Protein AF-A0A959CTZ8-F1 (afdb_monomer_lite)

Sequence (333 aa):
MKSIFTLILSMALACLLQAQDVIMIPGGQANAGLLETTINNDVDENGNRLNPNRVYMLAKDQIHFQLSAINIDNPDGTLKIVGEPGGKKPVIVPIATNDVGVGVNLINGSLELRNIHYQAKNDIGGFTEGNESQWEIVGLNRKLHVEDCLMEFTNFQLFMANGVTDGLVIEMRNNYFRDLFWDQQWWASRVFQAKVPIDSLIFENNTVTGSGMALLQQEALCLYALINHNSFINNHAYVILNNYYYEAYFTNNLFVNCQIKGEDYTVIQLEPDHIPTDIMGLDTINTSILVQPEVLQDENTLAAPYNDIGNYKIYVSNNLYYNQPELDPYYTG

Secondary structure (DSSP, 8-state):
-HHHHHHHHHHHHHHH-----EEEE--SGGGTTHHHHHHHT-B-TTS-BS-TT-EEEEPTT-EEEE-S---EEEEEEEEEEEEPSSSSPPEEEE--BTTBPPPPEEEEEEEEEES-EEE-S-TTS--STTSSEEEEEESSS-EEEEES-EEE--SSEEEEEEE--SSEEEEEES-EEE----SS-TT--EEEE--S-EEEEEEES-EEES-SSSEE--SB-EEEEEEES-EEES-SS-SEE---EEEEEEES-EEES-STT---HHHHTTSTT-----S-------TTSB--GGGEEETTEEPTTTT-GGG-EEEEES-EEE--GGGHHHH--

Structure (mmCIF, N/CA/C/O backbone):
data_AF-A0A959CTZ8-F1
#
_entry.id   AF-A0A959CTZ8-F1
#
loop_
_atom_site.group_PDB
_atom_site.id
_atom_site.type_symbol
_atom_site.label_atom_id
_atom_site.label_alt_id
_atom_site.label_comp_id
_atom_site.label_asym_id
_atom_site.label_entity_id
_atom_site.label_seq_id
_atom_site.pdbx_PDB_ins_code
_atom_site.Cartn_x
_atom_site.Cartn_y
_atom_site.Cartn_z
_atom_site.occupancy
_atom_site.B_iso_or_equiv
_atom_site.auth_seq_id
_atom_site.auth_comp_id
_atom_site.auth_asym_id
_atom_site.auth_atom_id
_atom_site.pdbx_PDB_model_num
ATOM 1 N N . MET A 1 1 ? -40.168 5.627 -31.390 1.00 51.59 1 MET A N 1
ATOM 2 C CA . MET A 1 1 ? -39.613 6.163 -30.123 1.00 51.59 1 MET A CA 1
ATOM 3 C C . MET A 1 1 ? -38.715 5.174 -29.382 1.00 51.59 1 MET A C 1
ATOM 5 O O . MET A 1 1 ? -37.636 5.590 -28.997 1.00 51.59 1 MET A O 1
ATOM 9 N N . LYS A 1 2 ? -39.068 3.884 -29.237 1.00 46.41 2 LYS A N 1
ATOM 10 C CA . LYS A 1 2 ? -38.183 2.890 -28.585 1.00 46.41 2 LYS A CA 1
ATOM 11 C C . LYS A 1 2 ? -36.842 2.655 -29.307 1.00 46.41 2 LYS A C 1
ATOM 13 O O . LYS A 1 2 ? -35.835 2.514 -28.638 1.00 46.41 2 LYS A O 1
ATOM 18 N N . SER A 1 3 ? -36.800 2.706 -30.641 1.00 51.56 3 SER A N 1
ATOM 19 C CA . SER A 1 3 ? -35.569 2.484 -31.426 1.00 51.56 3 SER A CA 1
ATOM 20 C C . SER A 1 3 ? -34.553 3.634 -31.378 1.00 51.56 3 SER A C 1
ATOM 22 O O . SER A 1 3 ? -33.360 3.396 -31.514 1.00 51.56 3 SER A O 1
ATOM 24 N N . ILE A 1 4 ? -35.008 4.872 -31.157 1.00 55.47 4 ILE A N 1
ATOM 25 C CA . ILE A 1 4 ? -34.134 6.057 -31.064 1.00 55.47 4 ILE A CA 1
ATOM 26 C C . ILE A 1 4 ? -33.476 6.125 -29.678 1.00 55.47 4 ILE A C 1
ATOM 28 O O . ILE A 1 4 ? -32.303 6.464 -29.568 1.00 55.47 4 ILE A O 1
ATOM 32 N N . PHE A 1 5 ? -34.197 5.719 -28.627 1.00 48.44 5 PHE A N 1
ATOM 33 C CA . PHE A 1 5 ? -33.668 5.669 -27.261 1.00 48.44 5 PHE A CA 1
ATOM 34 C C . PHE A 1 5 ? -32.557 4.621 -27.095 1.00 48.44 5 PHE A C 1
ATOM 36 O O . PHE A 1 5 ? -31.568 4.878 -26.417 1.00 48.44 5 PHE A O 1
ATOM 43 N N . THR A 1 6 ? -32.677 3.465 -27.756 1.00 53.84 6 THR A N 1
ATOM 44 C CA . THR A 1 6 ? -31.641 2.421 -27.719 1.00 53.84 6 THR A CA 1
ATOM 45 C C . THR A 1 6 ? -30.365 2.850 -28.448 1.00 53.84 6 THR A C 1
ATOM 47 O O . THR A 1 6 ? -29.280 2.558 -27.962 1.00 53.84 6 THR A O 1
ATOM 50 N N . LEU A 1 7 ? -30.484 3.604 -29.550 1.00 51.19 7 LEU A N 1
ATOM 51 C CA . LEU A 1 7 ? -29.340 4.107 -30.320 1.00 51.19 7 LEU A CA 1
ATOM 52 C C . LEU A 1 7 ? -28.555 5.199 -29.562 1.00 51.19 7 LEU A C 1
ATOM 54 O O . LEU A 1 7 ? -27.324 5.202 -29.573 1.00 51.19 7 LEU A O 1
ATOM 58 N N . ILE A 1 8 ? -29.264 6.089 -28.854 1.00 55.94 8 ILE A N 1
ATOM 59 C CA . ILE A 1 8 ? -28.661 7.150 -28.028 1.00 55.94 8 ILE A CA 1
ATOM 60 C C . ILE A 1 8 ? -27.966 6.555 -26.793 1.00 55.94 8 ILE A C 1
ATOM 62 O O . ILE A 1 8 ? -26.873 6.993 -26.447 1.00 55.94 8 ILE A O 1
ATOM 66 N N . LEU A 1 9 ? -28.534 5.512 -26.175 1.00 51.34 9 LEU A N 1
ATOM 67 C CA . LEU A 1 9 ? -27.912 4.826 -25.037 1.00 51.34 9 LEU A CA 1
ATOM 68 C C . LEU A 1 9 ? -26.647 4.047 -25.448 1.00 51.34 9 LEU A C 1
ATOM 70 O O . LEU A 1 9 ? -25.662 4.049 -24.715 1.00 51.34 9 LEU A O 1
ATOM 74 N N . SER A 1 10 ? -26.626 3.448 -26.646 1.00 53.44 10 SER A N 1
ATOM 75 C CA . SER A 1 10 ? -25.422 2.804 -27.193 1.00 53.44 10 SER A CA 1
ATOM 76 C C . SER A 1 10 ? -24.332 3.797 -27.615 1.00 53.44 10 SER A C 1
ATOM 78 O O . SER A 1 10 ? -23.154 3.494 -27.452 1.00 53.44 10 SER A O 1
ATOM 80 N N . MET A 1 11 ? -24.690 4.995 -28.099 1.00 52.28 11 MET A N 1
ATOM 81 C CA . MET A 1 11 ? -23.707 6.061 -28.353 1.00 52.28 11 MET A CA 1
ATOM 82 C C . MET A 1 11 ? -23.178 6.682 -27.053 1.00 52.28 11 MET A C 1
ATOM 84 O O . MET A 1 11 ? -21.995 6.997 -26.978 1.00 52.28 11 MET A O 1
ATOM 88 N N . ALA A 1 12 ? -24.010 6.801 -26.013 1.00 51.12 12 ALA A N 1
ATOM 89 C CA . ALA A 1 12 ? -23.582 7.286 -24.701 1.00 51.12 12 ALA A CA 1
ATOM 90 C C . ALA A 1 12 ? -22.623 6.306 -23.998 1.00 51.12 12 ALA A C 1
ATOM 92 O O . ALA A 1 12 ? -21.653 6.747 -23.387 1.00 51.12 12 ALA A O 1
ATOM 93 N N . LEU A 1 13 ? -22.827 4.987 -24.142 1.00 48.66 13 LEU A N 1
ATOM 94 C CA . LEU A 1 13 ? -21.859 3.984 -23.674 1.00 48.66 13 LEU A CA 1
ATOM 95 C C . LEU A 1 13 ? -20.578 3.949 -24.524 1.00 48.66 13 LEU A C 1
ATOM 97 O O . LEU A 1 13 ? -19.499 3.735 -23.979 1.00 48.66 13 LEU A O 1
ATOM 101 N N . ALA A 1 14 ? -20.664 4.196 -25.835 1.00 42.66 14 ALA A N 1
ATOM 102 C CA . ALA A 1 14 ? -19.484 4.265 -26.700 1.00 42.66 14 ALA A CA 1
ATOM 103 C C . ALA A 1 14 ? -18.609 5.503 -26.416 1.00 42.66 14 ALA A C 1
ATOM 105 O O . ALA A 1 14 ? -17.398 5.437 -26.590 1.00 42.66 14 ALA A O 1
ATOM 106 N N . CYS A 1 15 ? -19.191 6.603 -25.920 1.00 39.41 15 CYS A N 1
ATOM 107 C CA . CYS A 1 15 ? -18.440 7.774 -25.449 1.00 39.41 15 CYS A CA 1
ATOM 108 C C . CYS A 1 15 ? -17.835 7.609 -24.040 1.00 39.41 15 CYS A C 1
ATOM 110 O O . CYS A 1 15 ? -16.956 8.386 -23.681 1.00 39.41 15 CYS A O 1
ATOM 112 N N . LEU A 1 16 ? -18.268 6.611 -23.257 1.00 41.81 16 LEU A N 1
ATOM 113 C CA . LEU A 1 16 ? -17.666 6.246 -21.962 1.00 41.81 16 LEU A CA 1
ATOM 114 C C . LEU A 1 16 ? -16.531 5.219 -22.097 1.00 41.81 16 LEU A C 1
ATOM 116 O O . LEU A 1 16 ? -15.728 5.062 -21.185 1.00 41.81 16 LEU A O 1
ATOM 120 N N . LEU A 1 17 ? -16.421 4.574 -23.258 1.00 40.75 17 LEU A N 1
ATOM 121 C CA . LEU A 1 17 ? -15.224 3.871 -23.707 1.00 40.75 17 LEU A CA 1
ATOM 122 C C . LEU A 1 17 ? -14.305 4.863 -24.430 1.00 40.75 17 LEU A C 1
ATOM 124 O O . LEU A 1 17 ? -13.986 4.692 -25.606 1.00 40.75 17 LEU A O 1
ATOM 128 N N . GLN A 1 18 ? -13.824 5.898 -23.733 1.00 49.22 18 GLN A N 1
ATOM 129 C CA . GLN A 1 18 ? -12.463 6.308 -24.068 1.00 49.22 18 GLN A CA 1
ATOM 130 C C . GLN A 1 18 ? -11.621 5.063 -23.814 1.00 49.22 18 GLN A C 1
ATOM 132 O O . GLN A 1 18 ? -11.577 4.573 -22.685 1.00 49.22 18 GLN A O 1
ATOM 137 N N . ALA A 1 19 ? -11.068 4.481 -24.883 1.00 56.75 19 ALA A N 1
ATOM 138 C CA . ALA A 1 19 ? -10.062 3.443 -24.750 1.00 56.75 19 ALA A CA 1
ATOM 139 C C . ALA A 1 19 ? -9.077 3.953 -23.703 1.00 56.75 19 ALA A C 1
ATOM 141 O O . ALA A 1 19 ? -8.530 5.045 -23.871 1.00 56.75 19 ALA A O 1
ATOM 142 N N . GLN A 1 20 ? -8.977 3.242 -22.579 1.00 73.94 20 GLN A N 1
ATOM 143 C CA . GLN A 1 20 ? -8.078 3.642 -21.514 1.00 73.94 20 GLN A CA 1
ATOM 144 C C . GLN A 1 20 ? -6.708 3.808 -22.158 1.00 73.94 20 GLN A C 1
ATOM 146 O O . GLN A 1 20 ? -6.233 2.903 -22.845 1.00 73.94 20 GLN A O 1
ATOM 151 N N . ASP A 1 21 ? -6.148 5.004 -22.042 1.00 91.94 21 ASP A N 1
ATOM 152 C CA . ASP A 1 21 ? -4.875 5.306 -22.668 1.00 91.94 21 ASP A CA 1
ATOM 153 C C . ASP A 1 21 ? -3.811 4.449 -21.986 1.00 91.94 21 ASP A C 1
ATOM 155 O O . ASP A 1 21 ? -3.680 4.461 -20.758 1.00 91.94 21 ASP A O 1
ATOM 159 N N . VAL A 1 22 ? -3.127 3.639 -22.781 1.00 96.62 22 VAL A N 1
ATOM 160 C CA . VAL A 1 22 ? -2.247 2.574 -22.313 1.00 96.62 22 VAL A CA 1
ATOM 161 C C . VAL A 1 22 ? -0.917 2.722 -23.028 1.00 96.62 22 VAL A C 1
ATOM 163 O O . VAL A 1 22 ? -0.860 2.672 -24.257 1.00 96.62 22 VAL A O 1
ATOM 166 N N . ILE A 1 23 ? 0.163 2.815 -22.256 1.00 98.12 23 ILE A N 1
ATOM 167 C CA . ILE A 1 23 ? 1.519 2.630 -22.764 1.00 98.12 23 ILE A CA 1
ATOM 168 C C . ILE A 1 23 ? 1.999 1.250 -22.337 1.00 98.12 23 ILE A C 1
ATOM 170 O O . ILE A 1 23 ? 2.086 0.957 -21.147 1.00 98.12 23 ILE A O 1
ATOM 174 N N . MET A 1 24 ? 2.344 0.420 -23.318 1.00 98.31 24 MET A N 1
ATOM 175 C CA . MET A 1 24 ? 3.088 -0.810 -23.075 1.00 98.31 24 MET A CA 1
ATOM 176 C C . MET A 1 24 ? 4.553 -0.476 -22.808 1.00 98.31 24 MET A C 1
ATOM 178 O O . MET A 1 24 ? 5.203 0.163 -23.635 1.00 98.31 24 MET A O 1
ATOM 182 N N . ILE A 1 25 ? 5.081 -0.956 -21.689 1.00 98.69 25 ILE A N 1
ATOM 183 C CA . ILE A 1 25 ? 6.489 -0.829 -21.327 1.00 98.69 25 ILE A CA 1
ATOM 184 C C . ILE A 1 25 ? 7.120 -2.213 -21.488 1.00 98.69 25 ILE A C 1
ATOM 186 O O . ILE A 1 25 ? 6.731 -3.131 -20.763 1.00 98.69 25 ILE A O 1
ATOM 190 N N . PRO A 1 26 ? 8.058 -2.413 -22.430 1.00 98.44 26 PRO A N 1
ATOM 191 C CA . PRO A 1 26 ? 8.834 -3.642 -22.500 1.00 98.44 26 PRO A CA 1
ATOM 192 C C . PRO A 1 26 ? 9.884 -3.681 -21.380 1.00 98.44 26 PRO A C 1
ATOM 194 O O . PRO A 1 26 ? 10.486 -2.669 -21.027 1.00 98.44 26 PRO A O 1
ATOM 197 N N . GLY A 1 27 ? 10.107 -4.861 -20.819 1.00 97.94 27 GLY A N 1
ATOM 198 C CA . GLY A 1 27 ? 11.190 -5.166 -19.891 1.00 97.94 27 GLY A CA 1
ATOM 199 C C . GLY A 1 27 ? 12.415 -5.757 -20.594 1.00 97.94 27 GLY A C 1
ATOM 200 O O . GLY A 1 27 ? 12.558 -5.721 -21.818 1.00 97.94 27 GLY A O 1
ATOM 201 N N . GLY A 1 28 ? 13.319 -6.324 -19.802 1.00 97.56 28 GLY A N 1
ATOM 202 C CA . GLY A 1 28 ? 14.598 -6.875 -20.235 1.00 97.56 28 GLY A CA 1
ATOM 203 C C . GLY A 1 28 ? 15.741 -5.860 -20.168 1.00 97.56 28 GLY A C 1
ATOM 204 O O . GLY A 1 28 ? 15.536 -4.653 -20.078 1.00 97.56 28 GLY A O 1
ATOM 205 N N . GLN A 1 29 ? 16.974 -6.363 -20.234 1.00 95.75 29 GLN A N 1
ATOM 206 C CA . GLN A 1 29 ? 18.190 -5.567 -20.029 1.00 95.75 29 GLN A CA 1
ATOM 207 C C . GLN A 1 29 ? 18.335 -4.399 -21.017 1.00 95.75 29 GLN A C 1
ATOM 209 O O . GLN A 1 29 ? 18.811 -3.334 -20.640 1.00 95.75 29 GLN A O 1
ATOM 214 N N . ALA A 1 30 ? 17.896 -4.574 -22.267 1.00 97.38 30 ALA A N 1
ATOM 215 C CA . ALA A 1 30 ? 17.928 -3.512 -23.275 1.00 97.38 30 ALA A CA 1
ATOM 216 C C . ALA A 1 30 ? 16.989 -2.332 -22.952 1.00 97.38 30 ALA A C 1
ATOM 218 O O . ALA A 1 30 ? 17.147 -1.263 -23.531 1.00 97.38 30 ALA A O 1
ATOM 219 N N . ASN A 1 31 ? 16.036 -2.530 -22.035 1.00 98.12 31 ASN A N 1
ATOM 220 C CA . ASN A 1 31 ? 15.041 -1.549 -21.605 1.00 98.12 31 ASN A CA 1
ATOM 221 C C . ASN A 1 31 ? 15.229 -1.153 -20.128 1.00 98.12 31 ASN A C 1
ATOM 223 O O . ASN A 1 31 ? 14.279 -0.719 -19.477 1.00 98.12 31 ASN A O 1
ATOM 227 N N . ALA A 1 32 ? 16.431 -1.335 -19.569 1.00 97.38 32 ALA A N 1
ATOM 228 C CA . ALA A 1 32 ? 16.719 -0.899 -18.207 1.00 97.38 32 ALA A CA 1
ATOM 229 C C . ALA A 1 32 ? 16.473 0.614 -18.063 1.00 97.38 32 ALA A C 1
ATOM 231 O O . ALA A 1 32 ? 16.887 1.406 -18.908 1.00 97.38 32 ALA A O 1
ATOM 232 N N . GLY A 1 33 ? 15.751 0.991 -17.012 1.00 97.81 33 GLY A N 1
ATOM 233 C CA . GLY A 1 33 ? 15.334 2.357 -16.713 1.00 97.81 33 GLY A CA 1
ATOM 234 C C . GLY A 1 33 ? 14.156 2.886 -17.540 1.00 97.81 33 GLY A C 1
ATOM 235 O O . GLY A 1 33 ? 13.730 4.031 -17.366 1.00 97.81 33 GLY A O 1
ATOM 236 N N . LEU A 1 34 ? 13.607 2.080 -18.459 1.00 98.56 34 LEU A N 1
ATOM 237 C CA . LEU A 1 34 ? 12.516 2.522 -19.327 1.00 98.56 34 LEU A CA 1
ATOM 238 C C . LEU A 1 34 ? 11.221 2.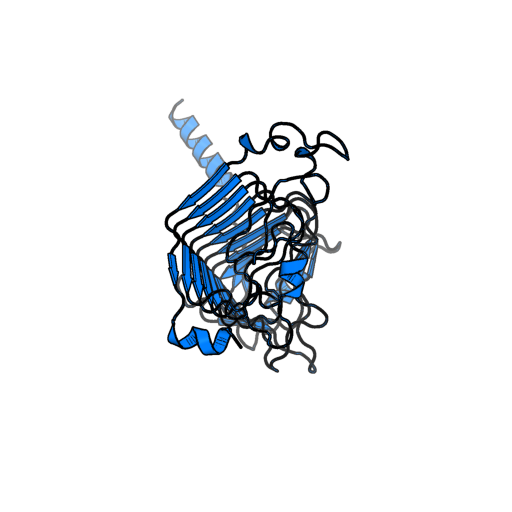775 -18.547 1.00 98.56 34 LEU A C 1
ATOM 240 O O . LEU A 1 34 ? 10.457 3.655 -18.937 1.00 98.56 34 LEU A O 1
ATOM 244 N N . LEU A 1 35 ? 10.977 2.035 -17.461 1.00 98.62 35 LEU A N 1
ATOM 245 C CA . LEU A 1 35 ? 9.773 2.164 -16.639 1.00 98.62 35 LEU A CA 1
ATOM 246 C C . LEU A 1 35 ? 9.614 3.588 -16.102 1.00 98.62 35 LEU A C 1
ATOM 248 O O . LEU A 1 35 ? 8.673 4.300 -16.452 1.00 98.62 35 LEU A O 1
ATOM 252 N N . GLU A 1 36 ? 10.558 4.009 -15.274 1.00 98.19 36 GLU A N 1
ATOM 253 C CA . GLU A 1 36 ? 10.518 5.299 -14.613 1.00 98.19 36 GLU A CA 1
ATOM 254 C C . GLU A 1 36 ? 10.767 6.446 -15.588 1.00 98.19 36 GLU A C 1
ATOM 256 O O . GLU A 1 36 ? 10.131 7.487 -15.467 1.00 98.19 36 GLU A O 1
ATOM 261 N N . THR A 1 37 ? 11.594 6.246 -16.620 1.00 98.38 37 THR A N 1
ATOM 262 C CA . THR A 1 37 ? 11.804 7.262 -17.662 1.00 98.38 37 THR A CA 1
ATOM 263 C C . THR A 1 37 ? 10.511 7.529 -18.430 1.00 98.38 37 THR A C 1
ATOM 265 O O . THR A 1 37 ? 10.197 8.682 -18.714 1.00 98.38 37 THR A O 1
ATOM 268 N N . THR A 1 38 ? 9.739 6.484 -18.749 1.00 98.56 38 THR A N 1
ATOM 269 C CA . THR A 1 38 ? 8.442 6.626 -19.426 1.00 98.56 38 THR A CA 1
ATOM 270 C C . THR A 1 38 ? 7.442 7.350 -18.535 1.00 98.56 38 THR A C 1
ATOM 272 O O . THR A 1 38 ? 6.773 8.265 -19.000 1.00 98.56 38 THR A O 1
ATOM 275 N N . ILE A 1 39 ? 7.346 6.973 -17.258 1.00 98.50 39 ILE A N 1
ATOM 276 C CA . ILE A 1 39 ? 6.389 7.584 -16.329 1.00 98.50 39 ILE A CA 1
ATOM 277 C C . ILE A 1 39 ? 6.769 9.039 -16.029 1.00 98.50 39 ILE A C 1
ATOM 279 O O . ILE A 1 39 ? 5.921 9.924 -16.151 1.00 98.50 39 ILE A O 1
ATOM 283 N N . ASN A 1 40 ? 8.022 9.312 -15.667 1.00 98.31 40 ASN A N 1
ATOM 284 C CA . ASN A 1 40 ? 8.475 10.643 -15.257 1.00 98.31 40 ASN A CA 1
ATOM 285 C C . ASN A 1 40 ? 8.409 11.653 -16.415 1.00 98.31 40 ASN A C 1
ATOM 287 O O . ASN A 1 40 ? 8.001 12.790 -16.196 1.00 98.31 40 ASN A O 1
ATOM 291 N N . ASN A 1 41 ? 8.725 11.238 -17.649 1.00 97.38 41 ASN A N 1
ATOM 292 C CA . ASN A 1 41 ? 8.712 12.125 -18.822 1.00 97.38 41 ASN A CA 1
ATOM 293 C C . ASN A 1 41 ? 7.348 12.243 -19.511 1.00 97.38 41 ASN A C 1
ATOM 295 O O . ASN A 1 41 ? 7.241 12.915 -20.535 1.00 97.38 41 ASN A O 1
ATOM 299 N N . ASP A 1 42 ? 6.305 11.602 -18.988 1.00 97.00 42 ASP A N 1
ATOM 300 C CA . ASP A 1 42 ? 4.954 11.703 -19.541 1.00 97.00 42 ASP A CA 1
ATOM 301 C C . ASP A 1 42 ? 4.247 12.994 -19.092 1.00 97.00 42 ASP A C 1
ATOM 303 O O . ASP A 1 42 ? 3.225 13.000 -18.394 1.00 97.00 42 ASP A O 1
ATOM 307 N N . VAL A 1 43 ? 4.868 14.105 -19.478 1.00 96.94 43 VAL A N 1
ATOM 308 C CA . VAL A 1 43 ? 4.500 15.479 -19.156 1.00 96.94 43 VAL A CA 1
ATOM 309 C C . VAL A 1 43 ? 4.592 16.370 -20.395 1.00 96.94 43 VAL A C 1
ATOM 311 O O . VAL A 1 43 ? 5.284 16.049 -21.361 1.00 96.94 43 VAL A O 1
ATOM 314 N N . ASP A 1 44 ? 3.859 17.480 -20.387 1.00 94.88 44 ASP A N 1
ATOM 315 C CA . ASP A 1 44 ? 3.994 18.545 -21.377 1.00 94.88 44 ASP A CA 1
ATOM 316 C C . ASP A 1 44 ? 5.241 19.415 -21.109 1.00 94.88 44 ASP A C 1
ATOM 318 O O . ASP A 1 44 ? 5.989 19.209 -20.153 1.00 94.88 44 ASP A O 1
ATOM 322 N N . GLU A 1 45 ? 5.467 20.424 -21.953 1.00 95.12 45 GLU A N 1
ATOM 323 C CA . GLU A 1 45 ? 6.600 21.356 -21.824 1.00 95.12 45 GLU A CA 1
ATOM 324 C C . GLU A 1 45 ? 6.579 22.184 -20.524 1.00 95.12 45 GLU A C 1
ATOM 326 O O . GLU A 1 45 ? 7.603 22.750 -20.141 1.00 95.12 45 GLU A O 1
ATOM 331 N N . ASN A 1 46 ? 5.434 22.253 -19.837 1.00 93.56 46 ASN A N 1
ATOM 332 C CA . ASN A 1 46 ? 5.266 22.954 -18.566 1.00 93.56 46 ASN A CA 1
ATOM 333 C C . ASN A 1 46 ? 5.377 22.011 -17.354 1.00 93.56 46 ASN A C 1
ATOM 335 O O . ASN A 1 46 ? 5.248 22.472 -16.222 1.00 93.56 46 ASN A O 1
ATOM 339 N N . GLY A 1 47 ? 5.599 20.710 -17.574 1.00 91.62 47 GLY A N 1
ATOM 340 C CA . GLY A 1 47 ? 5.659 19.696 -16.521 1.00 91.62 47 GLY A CA 1
ATOM 341 C C . GLY A 1 47 ? 4.299 19.133 -16.094 1.00 91.62 47 GLY A C 1
ATOM 342 O O . GLY A 1 47 ? 4.251 18.334 -15.162 1.00 91.62 47 GLY A O 1
ATOM 343 N N . ASN A 1 48 ? 3.197 19.490 -16.763 1.00 93.31 48 ASN A N 1
ATOM 344 C CA . ASN A 1 48 ? 1.880 18.926 -16.455 1.00 93.31 48 ASN A CA 1
ATOM 345 C C . ASN A 1 48 ? 1.746 17.524 -17.052 1.00 93.31 48 ASN A C 1
ATOM 347 O O . ASN A 1 48 ? 2.162 17.294 -18.185 1.00 93.31 48 ASN A O 1
ATOM 351 N N . ARG A 1 49 ? 1.089 16.595 -16.351 1.00 94.88 49 ARG A N 1
ATOM 352 C CA . ARG A 1 49 ? 0.819 15.242 -16.873 1.00 94.88 49 ARG A CA 1
ATOM 353 C C . ARG A 1 49 ? 0.045 15.298 -18.192 1.00 94.88 49 ARG A C 1
ATOM 355 O O . ARG A 1 49 ? -1.047 15.860 -18.237 1.00 94.88 49 ARG A O 1
ATOM 362 N N . LEU A 1 50 ? 0.551 14.635 -19.237 1.00 94.94 50 LEU A N 1
ATOM 363 C CA . LEU A 1 50 ? -0.165 14.537 -20.520 1.00 94.94 50 LEU A CA 1
ATOM 364 C C . LEU A 1 50 ? -1.475 13.757 -20.377 1.00 94.94 50 LEU A C 1
ATOM 366 O O . LEU A 1 50 ? -2.472 14.073 -21.026 1.00 94.94 50 LEU A O 1
ATOM 370 N N . ASN A 1 51 ? -1.473 12.737 -19.518 1.00 94.44 51 ASN A N 1
ATOM 371 C CA . ASN A 1 51 ? -2.669 11.998 -19.151 1.00 94.44 51 ASN A CA 1
ATOM 372 C C . ASN A 1 51 ? -2.617 11.579 -17.667 1.00 94.44 51 ASN A C 1
ATOM 374 O O . ASN A 1 51 ? -1.944 10.602 -17.327 1.00 94.44 51 ASN A O 1
ATOM 378 N N . PRO A 1 52 ? -3.356 12.280 -16.784 1.00 95.31 52 PRO A N 1
ATOM 379 C CA . PRO A 1 52 ? -3.395 12.013 -15.343 1.00 95.31 52 PRO A CA 1
ATOM 380 C C . PRO A 1 52 ? -3.825 10.597 -14.926 1.00 95.31 52 PRO A C 1
ATOM 382 O O . PRO A 1 52 ? -3.613 10.222 -13.775 1.00 95.31 52 PRO A O 1
ATOM 385 N N . ASN A 1 53 ? -4.455 9.821 -15.818 1.00 96.31 53 ASN A N 1
ATOM 386 C CA . ASN A 1 53 ? -5.023 8.499 -15.518 1.00 96.31 53 ASN A CA 1
ATOM 387 C C . ASN A 1 53 ? -4.576 7.405 -16.507 1.00 96.31 53 ASN A C 1
ATOM 389 O O . ASN A 1 53 ? -5.249 6.372 -16.636 1.00 96.31 53 ASN A O 1
ATOM 393 N N . ARG A 1 54 ? -3.466 7.635 -17.220 1.00 97.06 54 ARG A N 1
ATOM 394 C CA . ARG A 1 54 ? -2.869 6.660 -18.138 1.00 97.06 54 ARG A CA 1
ATOM 395 C C . ARG A 1 54 ? -2.458 5.388 -17.403 1.00 97.06 54 ARG A C 1
ATOM 397 O O . ARG A 1 54 ? -1.998 5.429 -16.264 1.00 97.06 54 ARG A O 1
ATOM 404 N N . VAL A 1 55 ? -2.602 4.256 -18.086 1.00 98.44 55 VAL A N 1
ATOM 405 C CA . VAL A 1 55 ? -2.096 2.962 -17.625 1.00 98.44 55 VAL A CA 1
ATOM 406 C C . VAL A 1 55 ? -0.727 2.703 -18.228 1.00 98.44 55 VAL A C 1
ATOM 408 O O . VAL A 1 55 ? -0.573 2.631 -19.447 1.00 98.44 55 VAL A O 1
ATOM 411 N N . TYR A 1 56 ? 0.256 2.496 -17.365 1.00 98.69 56 TYR A N 1
ATOM 412 C CA . TYR A 1 56 ? 1.574 2.002 -17.737 1.00 98.69 56 TYR A CA 1
ATOM 413 C C . TYR A 1 56 ? 1.558 0.484 -17.582 1.00 98.69 56 TYR A C 1
ATOM 415 O O . TYR A 1 56 ? 1.654 -0.047 -16.473 1.00 98.69 56 TYR A O 1
ATOM 423 N N . MET A 1 57 ? 1.347 -0.214 -18.698 1.00 98.75 57 MET A N 1
ATOM 424 C CA . MET A 1 57 ? 1.218 -1.663 -18.709 1.00 98.75 57 MET A CA 1
ATOM 425 C C . MET A 1 57 ? 2.577 -2.331 -18.921 1.00 98.75 57 MET A C 1
ATOM 427 O O . MET A 1 57 ? 3.210 -2.165 -19.962 1.00 98.75 57 MET A O 1
ATOM 431 N N . LEU A 1 58 ? 3.021 -3.104 -17.936 1.00 98.88 58 LEU A N 1
ATOM 432 C CA . LEU A 1 58 ? 4.276 -3.846 -17.976 1.00 98.88 58 LEU A CA 1
ATOM 433 C C . LEU A 1 58 ? 4.090 -5.141 -18.764 1.00 98.88 58 LEU A C 1
ATOM 435 O O . LEU A 1 58 ? 3.196 -5.928 -18.449 1.00 98.88 58 LEU A O 1
ATOM 439 N N . ALA A 1 59 ? 4.920 -5.369 -19.779 1.00 98.56 59 ALA A N 1
ATOM 440 C CA . ALA A 1 59 ? 4.854 -6.582 -20.586 1.00 98.56 59 ALA A CA 1
ATOM 441 C C . ALA A 1 59 ? 5.052 -7.840 -19.720 1.00 98.56 59 ALA A C 1
ATOM 443 O O . ALA A 1 59 ? 5.997 -7.940 -18.938 1.00 98.56 59 ALA A O 1
ATOM 444 N N . LYS A 1 60 ? 4.153 -8.816 -19.858 1.00 98.00 60 LYS A N 1
ATOM 445 C CA . LYS A 1 60 ? 4.200 -10.070 -19.086 1.00 98.00 60 LYS A CA 1
ATOM 446 C C . LYS A 1 60 ? 5.453 -10.882 -19.389 1.00 98.00 60 LYS A C 1
ATOM 448 O O . LYS A 1 60 ? 6.076 -10.720 -20.435 1.00 98.00 60 LYS A O 1
ATOM 453 N N . ASP A 1 61 ? 5.787 -11.807 -18.491 1.00 98.00 61 ASP A N 1
ATOM 454 C CA . ASP A 1 61 ? 6.953 -12.692 -18.622 1.00 98.00 61 ASP A CA 1
ATOM 455 C C . ASP A 1 61 ? 8.309 -11.955 -18.678 1.00 98.00 61 ASP A C 1
ATOM 457 O O . ASP A 1 61 ? 9.316 -12.538 -19.089 1.00 98.00 61 ASP A O 1
ATOM 461 N N . GLN A 1 62 ? 8.360 -10.689 -18.249 1.00 98.12 62 GLN A N 1
ATOM 462 C CA . GLN A 1 62 ? 9.561 -9.853 -18.299 1.00 98.12 62 GLN A CA 1
ATOM 463 C C . GLN A 1 62 ? 9.946 -9.277 -16.932 1.00 98.12 62 GLN A C 1
ATOM 465 O O . GLN A 1 62 ? 9.151 -9.214 -15.994 1.00 98.12 62 GLN A O 1
ATOM 470 N N . ILE A 1 63 ? 11.215 -8.878 -16.837 1.00 98.31 63 ILE A N 1
ATOM 471 C CA . ILE A 1 63 ? 11.793 -8.186 -15.683 1.00 98.31 63 ILE A CA 1
ATOM 472 C C . ILE A 1 63 ? 12.060 -6.737 -16.091 1.00 98.31 63 ILE A C 1
ATOM 474 O O . ILE A 1 63 ? 12.683 -6.492 -17.122 1.00 98.31 63 ILE A O 1
ATOM 478 N N . HIS A 1 64 ? 11.608 -5.788 -15.287 1.00 98.56 64 HIS A N 1
ATOM 479 C CA . HIS A 1 64 ? 11.786 -4.354 -15.448 1.00 98.56 64 HIS A CA 1
ATOM 480 C C . HIS A 1 64 ? 12.833 -3.880 -14.446 1.00 98.56 64 HIS A C 1
ATOM 482 O O . HIS A 1 64 ? 12.584 -3.850 -13.243 1.00 98.56 64 HIS A O 1
ATOM 488 N N . PHE A 1 65 ? 14.012 -3.533 -14.955 1.00 97.75 65 PHE A N 1
ATOM 489 C CA . PHE A 1 65 ? 15.088 -2.977 -14.145 1.00 97.75 65 PHE A CA 1
ATOM 490 C C . PHE A 1 65 ? 14.842 -1.486 -13.948 1.00 97.75 65 PHE A C 1
ATOM 492 O O . PHE A 1 65 ? 14.954 -0.720 -14.906 1.00 97.75 65 PHE A O 1
ATOM 499 N N . GLN A 1 66 ? 14.482 -1.097 -12.732 1.00 97.06 66 GLN A N 1
ATOM 500 C CA . GLN A 1 66 ? 14.306 0.296 -12.345 1.00 97.06 66 GLN A CA 1
ATOM 501 C C . GLN A 1 66 ? 15.665 0.861 -11.923 1.00 97.06 66 GLN A C 1
ATOM 503 O O . GLN A 1 66 ? 16.325 0.282 -11.063 1.00 97.06 66 GLN A O 1
ATOM 508 N N . LEU A 1 67 ? 16.097 1.965 -12.533 1.00 95.38 67 LEU A N 1
ATOM 509 C CA . LEU A 1 67 ? 17.405 2.585 -12.280 1.00 95.38 67 LEU A CA 1
ATOM 510 C C . LEU A 1 67 ? 17.293 3.903 -11.504 1.00 95.38 67 LEU A C 1
ATOM 512 O O . LEU A 1 67 ? 18.272 4.369 -10.927 1.00 95.38 67 LEU A O 1
ATOM 516 N N . SER A 1 68 ? 16.111 4.520 -11.491 1.00 94.50 68 SER A N 1
ATOM 517 C CA . SER A 1 68 ? 15.827 5.744 -10.741 1.00 94.50 68 SER A CA 1
ATOM 518 C C . SER A 1 68 ? 14.402 5.763 -10.179 1.00 94.50 68 SER A C 1
ATOM 520 O O . SER A 1 68 ? 13.572 4.910 -10.496 1.00 94.50 68 SER A O 1
ATOM 522 N N . ALA A 1 69 ? 14.137 6.697 -9.269 1.00 95.25 69 ALA A N 1
ATOM 523 C CA . ALA A 1 69 ? 12.835 6.846 -8.631 1.00 95.25 69 ALA A CA 1
ATOM 524 C C . ALA A 1 69 ? 11.747 7.292 -9.624 1.00 95.25 69 ALA A C 1
ATOM 526 O O . ALA A 1 69 ? 11.997 8.092 -10.530 1.00 95.25 69 ALA A O 1
ATOM 527 N N . ILE A 1 70 ? 10.518 6.827 -9.409 1.00 97.88 70 ILE A N 1
ATOM 528 C CA . ILE A 1 70 ? 9.319 7.373 -10.047 1.00 97.88 70 ILE A CA 1
ATOM 529 C C . ILE A 1 70 ? 8.817 8.525 -9.182 1.00 97.88 70 ILE A C 1
ATOM 531 O O . ILE A 1 70 ? 8.247 8.293 -8.120 1.00 97.88 70 ILE A O 1
ATOM 535 N N . ASN A 1 71 ? 9.020 9.755 -9.649 1.00 96.56 71 ASN A N 1
ATOM 536 C CA . ASN A 1 71 ? 8.644 10.967 -8.930 1.00 96.56 71 ASN A CA 1
ATOM 537 C C . ASN A 1 71 ? 7.685 11.773 -9.792 1.00 96.56 71 ASN A C 1
ATOM 539 O O . ASN A 1 71 ? 8.085 12.308 -10.827 1.00 96.56 71 ASN A O 1
ATOM 543 N N . ILE A 1 72 ? 6.422 11.851 -9.375 1.00 96.69 72 ILE A N 1
ATOM 544 C CA . ILE A 1 72 ? 5.389 12.523 -10.165 1.00 96.69 72 ILE A CA 1
ATOM 545 C C . ILE A 1 72 ? 4.599 13.539 -9.348 1.00 96.69 72 ILE A C 1
ATOM 547 O O . ILE A 1 72 ? 4.277 13.320 -8.179 1.00 96.69 72 ILE A O 1
ATOM 551 N N . ASP A 1 73 ? 4.216 14.614 -10.032 1.00 97.38 73 ASP A N 1
ATOM 552 C CA . ASP A 1 73 ? 3.183 15.546 -9.602 1.00 97.38 73 ASP A CA 1
ATOM 553 C C . ASP A 1 73 ? 1.914 15.302 -10.431 1.00 97.38 73 ASP A C 1
ATOM 555 O O . ASP A 1 73 ? 1.899 15.500 -11.647 1.00 97.38 73 ASP A O 1
ATOM 559 N N . ASN A 1 74 ? 0.876 14.754 -9.800 1.00 96.50 74 ASN A N 1
ATOM 560 C CA . ASN A 1 74 ? -0.378 14.339 -10.431 1.00 96.50 74 ASN A CA 1
ATOM 561 C C . ASN A 1 74 ? -1.568 14.492 -9.456 1.00 96.50 74 ASN A C 1
ATOM 563 O O . ASN A 1 74 ? -2.250 13.505 -9.152 1.00 96.50 74 ASN A O 1
ATOM 567 N N . PRO A 1 75 ? -1.817 15.705 -8.924 1.00 95.69 75 PRO A N 1
ATOM 568 C CA . PRO A 1 75 ? -2.685 15.899 -7.764 1.00 95.69 75 PRO A CA 1
ATOM 569 C C . PRO A 1 75 ? -4.153 15.528 -8.003 1.00 95.69 75 PRO A C 1
ATOM 571 O O . PRO A 1 75 ? -4.851 15.213 -7.040 1.00 95.69 75 PRO A O 1
ATOM 574 N N . ASP A 1 76 ? -4.595 15.527 -9.261 1.00 93.44 76 ASP A N 1
ATOM 575 C CA . ASP A 1 76 ? -5.967 15.206 -9.673 1.00 93.44 76 ASP A CA 1
ATOM 576 C C . ASP A 1 76 ? -6.088 13.817 -10.331 1.00 93.44 76 ASP A C 1
ATOM 578 O O . ASP A 1 76 ? -7.149 13.445 -10.838 1.00 93.44 76 ASP A O 1
ATOM 582 N N . GLY A 1 77 ? -4.994 13.050 -10.375 1.00 96.44 77 GLY A N 1
ATOM 583 C CA . GLY A 1 77 ? -4.905 11.798 -11.118 1.00 96.44 77 GLY A CA 1
ATOM 584 C C . GLY A 1 77 ? -4.480 10.592 -10.286 1.00 96.44 77 GLY A C 1
ATOM 585 O O . GLY A 1 77 ? -4.309 10.642 -9.066 1.00 96.44 77 GLY A O 1
ATOM 586 N N . THR A 1 78 ? -4.329 9.467 -10.982 1.00 98.31 78 THR A N 1
ATOM 587 C CA . THR A 1 78 ? -3.856 8.199 -10.419 1.00 98.31 78 THR A CA 1
ATOM 588 C C . THR A 1 78 ? -2.718 7.660 -11.274 1.00 98.31 78 THR A C 1
ATOM 590 O O . THR A 1 78 ? -2.904 7.432 -12.470 1.00 98.31 78 THR A O 1
ATOM 593 N N . LEU A 1 79 ? -1.555 7.408 -10.672 1.00 98.69 79 LEU A N 1
ATOM 594 C CA . LEU A 1 79 ? -0.521 6.597 -11.307 1.00 98.69 79 LEU A CA 1
ATOM 595 C C . LEU A 1 79 ? -0.980 5.143 -11.338 1.00 98.69 79 LEU A C 1
ATOM 597 O O . LEU A 1 79 ? -1.194 4.556 -10.283 1.00 98.69 79 LEU A O 1
ATOM 601 N N . LYS A 1 80 ? -1.099 4.557 -12.532 1.00 98.81 80 LYS A N 1
ATOM 602 C CA . LYS A 1 80 ? -1.528 3.165 -12.705 1.00 98.81 80 LYS A CA 1
ATOM 603 C C . LYS A 1 80 ? -0.417 2.339 -13.331 1.00 98.81 80 LYS A C 1
ATOM 605 O O . LYS A 1 80 ? -0.143 2.494 -14.522 1.00 98.81 80 LYS A O 1
ATOM 610 N N . ILE A 1 81 ? 0.192 1.446 -12.555 1.00 98.81 81 ILE A N 1
ATOM 611 C CA . ILE A 1 81 ? 1.177 0.476 -13.049 1.00 98.81 81 ILE A CA 1
ATOM 612 C C . ILE A 1 81 ? 0.538 -0.905 -12.995 1.00 98.81 81 ILE A C 1
ATOM 614 O O . ILE A 1 81 ? 0.210 -1.423 -11.926 1.00 98.81 81 ILE A O 1
ATOM 618 N N . VAL A 1 82 ? 0.332 -1.495 -14.169 1.00 98.81 82 VAL A N 1
ATOM 619 C CA . VAL A 1 82 ? -0.447 -2.728 -14.311 1.00 98.81 82 VAL A CA 1
ATOM 620 C C . VAL A 1 82 ? 0.369 -3.764 -15.068 1.00 98.81 82 VAL A C 1
ATOM 622 O O . VAL A 1 82 ? 0.898 -3.473 -16.131 1.00 98.81 82 VAL A O 1
ATOM 625 N N . GLY A 1 83 ? 0.468 -4.990 -14.570 1.00 98.75 83 GLY A N 1
ATOM 626 C CA . GLY A 1 83 ? 1.068 -6.076 -15.339 1.00 98.75 83 GLY A CA 1
ATOM 627 C C . GLY A 1 83 ? 0.133 -6.597 -16.426 1.00 98.75 83 GLY A C 1
ATOM 628 O O . GLY A 1 83 ? -1.055 -6.814 -16.176 1.00 98.75 83 GLY A O 1
ATOM 629 N N . GLU A 1 84 ? 0.663 -6.842 -17.624 1.00 98.31 84 GLU A N 1
ATOM 630 C CA . GLU A 1 84 ? -0.090 -7.453 -18.718 1.00 98.31 84 GLU A CA 1
ATOM 631 C C . GLU A 1 84 ? -0.639 -8.832 -18.288 1.00 98.31 84 GLU A C 1
ATOM 633 O O . GLU A 1 84 ? 0.092 -9.659 -17.731 1.00 98.31 84 GLU A O 1
ATOM 638 N N . PRO A 1 85 ? -1.933 -9.117 -18.517 1.00 96.06 85 PRO A N 1
ATOM 639 C CA . PRO A 1 85 ? -2.537 -10.376 -18.101 1.00 96.06 85 PRO A CA 1
ATOM 640 C C . PRO A 1 85 ? -2.148 -11.559 -19.008 1.00 96.06 85 PRO A C 1
ATOM 642 O O . PRO A 1 85 ? -1.716 -11.415 -20.155 1.00 96.06 85 PRO A O 1
ATOM 645 N N . GLY A 1 86 ? -2.395 -12.778 -18.518 1.00 93.00 86 GLY A N 1
ATOM 646 C CA . GLY A 1 86 ? -2.292 -14.003 -19.322 1.00 93.00 86 GLY A CA 1
ATOM 647 C C . GLY A 1 86 ? -0.865 -14.518 -19.541 1.00 93.00 86 GLY A C 1
ATOM 648 O O . GLY A 1 86 ? -0.598 -15.119 -20.581 1.00 93.00 86 GLY A O 1
ATOM 649 N N . GLY A 1 87 ? 0.039 -14.265 -18.593 1.00 94.38 87 GLY A N 1
ATOM 650 C CA . GLY A 1 87 ? 1.406 -14.797 -18.519 1.00 94.38 87 GLY A CA 1
ATOM 651 C C . GLY A 1 87 ? 1.929 -14.713 -17.083 1.00 94.38 87 GLY A C 1
ATOM 652 O O . GLY A 1 87 ? 1.141 -14.513 -16.154 1.00 94.38 87 GLY A O 1
ATOM 653 N N . LYS A 1 88 ? 3.241 -14.861 -16.873 1.00 96.50 88 LYS A N 1
ATOM 654 C CA . LYS A 1 88 ? 3.846 -14.601 -15.558 1.00 96.50 88 LYS A CA 1
ATOM 655 C C . LYS A 1 88 ? 3.774 -13.109 -15.243 1.00 96.50 88 LYS A C 1
ATOM 657 O O . LYS A 1 88 ? 3.978 -12.280 -16.133 1.00 96.50 88 LYS A O 1
ATOM 662 N N . LYS A 1 89 ? 3.544 -12.787 -13.964 1.00 97.75 89 LYS A N 1
ATOM 663 C CA . LYS A 1 89 ? 3.558 -11.404 -13.475 1.00 97.75 89 LYS A CA 1
ATOM 664 C C . LYS A 1 89 ? 4.889 -10.737 -13.854 1.00 97.75 89 LYS A C 1
ATOM 666 O O . LYS A 1 89 ? 5.935 -11.336 -13.585 1.00 97.75 89 LYS A O 1
ATOM 671 N N . PRO A 1 90 ? 4.868 -9.541 -14.463 1.00 98.56 90 PRO A N 1
ATOM 672 C CA . PRO A 1 90 ? 6.082 -8.769 -14.673 1.00 98.56 90 PRO A CA 1
ATOM 673 C C . PRO A 1 90 ? 6.720 -8.427 -13.331 1.00 98.56 90 PRO A C 1
ATOM 675 O O . PRO A 1 90 ? 6.023 -8.105 -12.365 1.00 98.56 90 PRO A O 1
ATOM 678 N N . VAL A 1 91 ? 8.047 -8.520 -13.280 1.00 98.56 91 VAL A N 1
ATOM 679 C CA . VAL A 1 91 ? 8.828 -8.278 -12.064 1.00 98.56 91 VAL A CA 1
ATOM 680 C C . VAL A 1 91 ? 9.496 -6.917 -12.161 1.00 98.56 91 VAL A C 1
ATOM 682 O O . VAL A 1 91 ? 10.190 -6.665 -13.137 1.00 98.56 91 VAL A O 1
ATOM 685 N N . ILE A 1 92 ? 9.329 -6.059 -11.164 1.00 98.31 92 ILE A N 1
ATOM 686 C CA . ILE A 1 92 ? 10.082 -4.814 -11.017 1.00 98.31 92 ILE A CA 1
ATOM 687 C C . ILE A 1 92 ? 11.222 -5.077 -10.036 1.00 98.31 92 ILE A C 1
ATOM 689 O O . ILE A 1 92 ? 10.980 -5.558 -8.926 1.00 98.31 92 ILE A O 1
ATOM 693 N N . VAL A 1 93 ? 12.449 -4.777 -10.462 1.00 96.00 93 VAL A N 1
ATOM 694 C CA . VAL A 1 93 ? 13.665 -4.936 -9.655 1.00 96.00 93 VAL A CA 1
ATOM 695 C C . VAL A 1 93 ? 14.440 -3.617 -9.671 1.00 96.00 93 VAL A C 1
ATOM 697 O O . VAL A 1 93 ? 14.872 -3.198 -10.751 1.00 96.00 93 VAL A O 1
ATOM 700 N N . PRO A 1 94 ? 14.635 -2.953 -8.521 1.00 94.19 94 PRO A N 1
ATOM 701 C CA . PRO A 1 94 ? 15.512 -1.801 -8.420 1.00 94.19 94 PRO A CA 1
ATOM 702 C C . PRO A 1 94 ? 16.966 -2.254 -8.563 1.00 94.19 94 PRO A C 1
ATOM 704 O O . PRO A 1 94 ? 17.395 -3.219 -7.934 1.00 94.19 94 PRO A O 1
ATOM 707 N N . ILE A 1 95 ? 17.732 -1.551 -9.389 1.00 93.94 95 ILE A N 1
ATOM 708 C CA . ILE A 1 95 ? 19.152 -1.820 -9.620 1.00 93.94 95 ILE A CA 1
ATOM 709 C C . ILE A 1 95 ? 19.953 -0.617 -9.144 1.00 93.94 95 ILE A C 1
ATOM 711 O O . ILE A 1 95 ? 19.680 0.521 -9.531 1.00 93.94 95 ILE A O 1
ATOM 715 N N . ALA A 1 96 ? 20.942 -0.873 -8.295 1.00 90.88 96 ALA A N 1
ATOM 716 C CA . ALA A 1 96 ? 21.847 0.155 -7.828 1.00 90.88 96 ALA A CA 1
ATOM 717 C C . ALA A 1 96 ? 22.719 0.658 -8.985 1.00 90.88 96 ALA A C 1
ATOM 719 O O . ALA A 1 96 ? 23.262 -0.113 -9.778 1.00 90.88 96 ALA A O 1
ATOM 720 N N . THR A 1 97 ? 22.884 1.974 -9.070 1.00 89.19 97 THR A N 1
ATOM 721 C CA . THR A 1 97 ? 23.767 2.610 -10.050 1.00 89.19 97 THR A CA 1
ATOM 722 C C . THR A 1 97 ? 24.910 3.280 -9.302 1.00 89.19 97 THR A C 1
ATOM 724 O O . THR A 1 97 ? 24.676 4.132 -8.454 1.00 89.19 97 THR A O 1
ATOM 727 N N . ASN A 1 98 ? 26.156 2.907 -9.613 1.00 87.38 98 ASN A N 1
ATOM 728 C CA . ASN A 1 98 ? 27.355 3.372 -8.896 1.00 87.38 98 ASN A CA 1
ATOM 729 C C . ASN A 1 98 ? 27.280 3.138 -7.373 1.00 87.38 98 ASN A C 1
ATOM 731 O O . ASN A 1 98 ? 27.596 4.035 -6.597 1.00 87.38 98 ASN A O 1
ATOM 735 N N . ASP A 1 99 ? 26.825 1.949 -6.964 1.00 83.56 99 ASP A N 1
ATOM 736 C CA . ASP A 1 99 ? 26.608 1.551 -5.562 1.00 83.56 99 ASP A CA 1
ATOM 737 C C . ASP A 1 99 ? 25.567 2.390 -4.797 1.00 83.56 99 ASP A C 1
ATOM 739 O O . ASP A 1 99 ? 25.436 2.274 -3.578 1.00 83.56 99 ASP A O 1
ATOM 743 N N . VAL A 1 100 ? 24.786 3.204 -5.509 1.00 84.94 100 VAL A N 1
ATOM 744 C CA . VAL A 1 100 ? 23.677 3.978 -4.951 1.00 84.94 100 VAL A CA 1
ATOM 745 C C . VAL A 1 100 ? 22.364 3.290 -5.308 1.00 84.94 100 VAL A C 1
ATOM 747 O O . VAL A 1 100 ? 22.097 3.010 -6.479 1.00 84.94 100 VAL A O 1
ATOM 750 N N . GLY A 1 101 ? 21.560 2.975 -4.290 1.00 86.88 101 GLY A N 1
ATOM 751 C CA . GLY A 1 101 ? 20.239 2.375 -4.469 1.00 86.88 101 GLY A CA 1
ATOM 752 C C . GLY A 1 101 ? 19.263 3.319 -5.172 1.00 86.88 101 GLY A C 1
ATOM 753 O O . GLY A 1 101 ? 19.449 4.530 -5.195 1.00 86.88 101 GLY A O 1
ATOM 754 N N . VAL A 1 102 ? 18.190 2.762 -5.731 1.00 91.19 102 VAL A N 1
ATOM 755 C CA . VAL A 1 102 ? 17.091 3.570 -6.271 1.00 91.19 102 VAL A CA 1
ATOM 756 C C . VAL A 1 102 ? 16.453 4.373 -5.129 1.00 91.19 102 VAL A C 1
ATOM 758 O O . VAL A 1 102 ? 16.272 3.845 -4.034 1.00 91.19 102 VAL A O 1
ATOM 761 N N . GLY A 1 103 ? 16.143 5.649 -5.365 1.00 91.25 103 GLY A N 1
ATOM 762 C CA . GLY A 1 103 ? 15.426 6.489 -4.399 1.00 91.25 103 GLY A CA 1
ATOM 763 C C . GLY A 1 103 ? 13.946 6.105 -4.256 1.00 91.25 103 GLY A C 1
ATOM 764 O O . GLY A 1 103 ? 13.425 5.283 -5.007 1.00 91.25 103 GLY A O 1
ATOM 765 N N . VAL A 1 104 ? 13.250 6.718 -3.297 1.00 93.38 104 VAL A N 1
ATOM 766 C CA . VAL A 1 104 ? 11.812 6.476 -3.068 1.00 93.38 104 VAL A CA 1
ATOM 767 C C . VAL A 1 104 ? 10.993 6.880 -4.280 1.00 93.38 104 VAL A C 1
ATOM 769 O O . VAL A 1 104 ? 11.203 7.963 -4.818 1.00 93.38 104 VAL A O 1
ATOM 772 N N . ASN A 1 105 ? 10.004 6.064 -4.645 1.00 96.38 105 ASN A N 1
ATOM 773 C CA . ASN A 1 105 ? 8.980 6.475 -5.597 1.00 96.38 105 ASN A CA 1
ATOM 774 C C . ASN A 1 105 ? 7.993 7.435 -4.912 1.00 96.38 105 ASN A C 1
ATOM 776 O O . ASN A 1 105 ? 7.148 6.990 -4.131 1.00 96.38 105 ASN A O 1
ATOM 780 N N . LEU A 1 106 ? 8.111 8.739 -5.174 1.00 96.94 106 LEU A N 1
ATOM 781 C CA . LEU A 1 106 ? 7.289 9.780 -4.556 1.00 96.94 106 LEU A CA 1
ATOM 782 C C . LEU A 1 106 ? 6.131 10.205 -5.467 1.00 96.94 106 LEU A C 1
ATOM 784 O O . LEU A 1 106 ? 6.321 10.794 -6.534 1.00 96.94 106 LEU A O 1
ATOM 788 N N . ILE A 1 107 ? 4.908 9.951 -5.014 1.00 98.06 107 ILE A N 1
ATOM 789 C CA . ILE A 1 107 ? 3.682 10.144 -5.782 1.00 98.06 107 ILE A CA 1
ATOM 790 C C . ILE A 1 107 ? 2.833 11.244 -5.133 1.00 98.06 107 ILE A C 1
ATOM 792 O O . ILE A 1 107 ? 2.131 11.005 -4.149 1.00 98.06 107 ILE A O 1
ATOM 796 N N . ASN A 1 108 ? 2.833 12.456 -5.701 1.00 97.75 108 ASN A N 1
ATOM 797 C CA . ASN A 1 108 ? 1.811 13.456 -5.371 1.00 97.75 108 ASN A CA 1
ATOM 798 C C . ASN A 1 108 ? 0.553 13.205 -6.212 1.00 97.75 108 ASN A C 1
ATOM 800 O O . ASN A 1 108 ? 0.320 13.863 -7.220 1.00 97.75 108 ASN A O 1
ATOM 804 N N . GLY A 1 109 ? -0.233 12.206 -5.825 1.00 97.69 109 GLY A N 1
ATOM 805 C CA . GLY A 1 109 ? -1.407 11.726 -6.554 1.00 97.69 109 GLY A CA 1
ATOM 806 C C . GLY A 1 109 ? -1.876 10.390 -5.985 1.00 97.69 109 GLY A C 1
ATOM 807 O O . GLY A 1 109 ? -1.294 9.894 -5.026 1.00 97.69 109 GLY A O 1
ATOM 808 N N . SER A 1 110 ? -2.933 9.797 -6.536 1.00 98.75 110 SER A N 1
ATOM 809 C CA . SER A 1 110 ? -3.317 8.430 -6.143 1.00 98.75 110 SER A CA 1
ATOM 810 C C . SER A 1 110 ? -2.406 7.389 -6.809 1.00 98.75 110 SER A C 1
ATOM 812 O O . SER A 1 110 ? -1.806 7.663 -7.852 1.00 98.75 110 SER A O 1
ATOM 814 N N . LEU A 1 111 ? -2.324 6.186 -6.243 1.00 98.88 111 LEU A N 1
ATOM 815 C CA . LEU A 1 111 ? -1.513 5.079 -6.754 1.00 98.88 111 LEU A CA 1
ATOM 816 C C . LEU A 1 111 ? -2.360 3.815 -6.925 1.00 98.88 111 LEU A C 1
ATOM 818 O O . LEU A 1 111 ? -3.051 3.400 -5.999 1.00 98.88 111 LEU A O 1
ATOM 822 N N . GLU A 1 112 ? -2.250 3.183 -8.090 1.00 98.88 112 GLU A N 1
ATOM 823 C CA . GLU A 1 112 ? -2.795 1.864 -8.405 1.00 98.88 112 GLU A CA 1
ATOM 824 C C . GLU A 1 112 ? -1.659 0.950 -8.887 1.00 98.88 112 GLU A C 1
ATOM 826 O O . GLU A 1 112 ? -1.028 1.208 -9.917 1.00 98.88 112 GLU A O 1
ATOM 831 N N . LEU A 1 113 ? -1.417 -0.136 -8.153 1.00 98.94 113 LEU A N 1
ATOM 832 C CA . LEU A 1 113 ? -0.510 -1.215 -8.537 1.00 98.94 113 LEU A CA 1
ATOM 833 C C . LEU A 1 113 ? -1.317 -2.498 -8.707 1.00 98.94 113 LEU A C 1
ATOM 835 O O . LEU A 1 113 ? -1.996 -2.931 -7.775 1.00 98.94 113 LEU A O 1
ATOM 839 N N . ARG A 1 114 ? -1.247 -3.124 -9.886 1.00 98.88 114 ARG A N 1
ATOM 840 C CA . ARG A 1 114 ? -2.037 -4.332 -10.153 1.00 98.88 114 ARG A CA 1
ATOM 841 C C . ARG A 1 114 ? -1.297 -5.385 -10.958 1.00 98.88 114 ARG A C 1
ATOM 843 O O . ARG A 1 114 ? -0.705 -5.069 -11.985 1.00 98.88 114 ARG A O 1
ATOM 850 N N . ASN A 1 115 ? -1.416 -6.653 -10.563 1.00 98.81 115 ASN A N 1
ATOM 851 C CA . ASN A 1 115 ? -0.849 -7.793 -11.294 1.00 98.81 115 ASN A CA 1
ATOM 852 C C . ASN A 1 115 ? 0.677 -7.687 -11.523 1.00 98.81 115 ASN A C 1
ATOM 854 O O . ASN A 1 115 ? 1.184 -8.061 -12.579 1.00 98.81 115 ASN A O 1
ATOM 858 N N . ILE A 1 116 ? 1.425 -7.178 -10.543 1.00 98.75 116 ILE A N 1
ATOM 859 C CA . ILE A 1 116 ? 2.890 -7.062 -10.621 1.00 98.75 116 ILE A CA 1
ATOM 860 C C . ILE A 1 116 ? 3.580 -7.865 -9.520 1.00 98.75 116 ILE A C 1
ATOM 862 O O . ILE A 1 116 ? 2.989 -8.192 -8.491 1.00 98.75 116 ILE A O 1
ATOM 866 N N . HIS A 1 117 ? 4.852 -8.175 -9.741 1.00 98.56 117 HIS A N 1
ATOM 867 C CA . HIS A 1 117 ? 5.770 -8.600 -8.697 1.00 98.56 117 HIS A CA 1
ATOM 868 C C . HIS A 1 117 ? 6.771 -7.466 -8.432 1.00 98.56 117 HIS A C 1
ATOM 870 O O . HIS A 1 117 ? 7.459 -7.047 -9.355 1.00 98.56 117 HIS A O 1
ATOM 876 N N . TYR A 1 118 ? 6.861 -6.958 -7.203 1.00 97.75 118 TYR A N 1
ATOM 877 C CA . TYR A 1 118 ? 7.826 -5.924 -6.817 1.00 97.75 118 TYR A CA 1
ATOM 878 C C . TYR A 1 118 ? 8.844 -6.470 -5.810 1.00 97.75 118 TYR A C 1
ATOM 880 O O . TYR A 1 118 ? 8.463 -6.935 -4.734 1.00 97.75 118 TYR A O 1
ATOM 888 N N . GLN A 1 119 ? 10.133 -6.386 -6.143 1.00 94.81 119 GLN A N 1
ATOM 889 C CA . GLN A 1 119 ? 11.230 -6.715 -5.232 1.00 94.81 119 GLN A CA 1
ATOM 890 C C . GLN A 1 119 ? 11.790 -5.420 -4.647 1.00 94.81 119 GLN A C 1
ATOM 892 O O . GLN A 1 119 ? 12.331 -4.604 -5.377 1.00 94.81 119 GLN A O 1
ATOM 897 N N . ALA A 1 120 ? 11.658 -5.205 -3.340 1.00 91.56 120 ALA A N 1
ATOM 898 C CA . ALA A 1 120 ? 12.092 -3.959 -2.700 1.00 91.56 120 ALA A CA 1
ATOM 899 C C . ALA A 1 120 ? 13.613 -3.877 -2.479 1.00 91.56 120 ALA A C 1
ATOM 901 O O . ALA A 1 120 ? 14.185 -2.791 -2.404 1.00 91.56 120 ALA A O 1
ATOM 902 N N . LYS A 1 121 ? 14.283 -5.026 -2.377 1.00 89.00 121 LYS A N 1
ATOM 903 C CA . LYS A 1 121 ? 15.738 -5.115 -2.239 1.00 89.00 121 LYS A CA 1
ATOM 904 C C . LYS A 1 121 ? 16.411 -4.963 -3.602 1.00 89.00 121 LYS A C 1
ATOM 906 O O . LYS A 1 121 ? 15.998 -5.609 -4.564 1.00 89.00 121 LYS A O 1
ATOM 911 N N . ASN A 1 122 ? 17.464 -4.151 -3.664 1.00 88.06 122 ASN A N 1
ATOM 912 C CA . ASN A 1 122 ? 18.243 -3.965 -4.886 1.00 88.06 122 ASN A CA 1
ATOM 913 C C . ASN A 1 122 ? 19.259 -5.103 -5.121 1.00 88.06 122 ASN A C 1
ATOM 915 O O . ASN A 1 122 ? 19.449 -5.991 -4.284 1.00 88.06 122 ASN A O 1
ATOM 919 N N . ASP A 1 123 ? 19.932 -5.078 -6.269 1.00 88.00 123 ASP A N 1
ATOM 920 C CA . ASP A 1 123 ? 20.861 -6.118 -6.730 1.00 88.00 123 ASP A CA 1
ATOM 921 C C . ASP A 1 123 ? 22.162 -6.244 -5.920 1.00 88.00 123 ASP A C 1
ATOM 923 O O . ASP A 1 123 ? 22.758 -7.322 -5.893 1.00 88.00 123 ASP A O 1
ATOM 927 N N . ILE A 1 124 ? 22.575 -5.195 -5.204 1.00 86.38 124 ILE A N 1
ATOM 928 C CA . ILE A 1 124 ? 23.712 -5.233 -4.262 1.00 86.38 124 ILE A CA 1
ATOM 929 C C . ILE A 1 124 ? 23.279 -5.559 -2.826 1.00 86.38 124 ILE A C 1
ATOM 931 O O . ILE A 1 124 ? 24.086 -5.593 -1.898 1.00 86.38 124 ILE A O 1
ATOM 935 N N . GLY A 1 125 ? 21.988 -5.814 -2.637 1.00 78.06 125 GLY A N 1
ATOM 936 C CA . GLY A 1 125 ? 21.369 -6.143 -1.369 1.00 78.06 125 GLY A CA 1
ATOM 937 C C . GLY A 1 125 ? 21.126 -4.974 -0.421 1.00 78.06 125 GLY A C 1
ATOM 938 O O . GLY A 1 125 ? 20.772 -5.210 0.735 1.00 78.06 125 GLY A O 1
ATOM 939 N N . GLY A 1 126 ? 21.284 -3.749 -0.915 1.00 74.06 126 GLY A N 1
ATOM 940 C CA . GLY A 1 126 ? 20.807 -2.537 -0.269 1.00 74.06 126 GLY A CA 1
ATOM 941 C C . GLY A 1 126 ? 19.302 -2.327 -0.459 1.00 74.06 126 GLY A C 1
ATOM 942 O O . GLY A 1 126 ? 18.619 -3.054 -1.186 1.00 74.06 126 GLY A O 1
ATOM 943 N N . PHE A 1 127 ? 18.798 -1.298 0.209 1.00 75.69 127 PHE A N 1
ATOM 944 C CA . PHE A 1 127 ? 17.410 -0.846 0.129 1.00 75.69 127 PHE A CA 1
ATOM 945 C C . PHE A 1 127 ? 17.367 0.569 -0.458 1.00 75.69 127 PHE A C 1
ATOM 947 O O . PHE A 1 127 ? 18.403 1.098 -0.873 1.00 75.69 127 PHE A O 1
ATOM 954 N N . THR A 1 128 ? 16.176 1.160 -0.507 1.00 69.56 128 THR A N 1
ATOM 955 C CA . THR A 1 128 ? 15.959 2.530 -0.979 1.00 69.56 128 THR A CA 1
ATOM 956 C C . THR A 1 128 ? 16.923 3.518 -0.329 1.00 69.56 128 THR A C 1
ATOM 958 O O . THR A 1 128 ? 17.139 3.485 0.884 1.00 69.56 128 THR A O 1
ATOM 961 N N . GLU A 1 129 ? 17.516 4.400 -1.132 1.00 64.00 129 GLU A N 1
ATOM 962 C CA . GLU A 1 129 ? 18.446 5.409 -0.628 1.00 64.00 129 GLU A CA 1
ATOM 963 C C . GLU A 1 129 ? 17.733 6.407 0.300 1.00 64.00 129 GLU A C 1
ATOM 965 O O . GLU A 1 129 ? 16.709 6.990 -0.058 1.00 64.00 129 GLU A O 1
ATOM 970 N N . GLY A 1 130 ? 18.302 6.629 1.490 1.00 61.28 130 GLY A N 1
ATOM 971 C CA . GLY A 1 130 ? 17.945 7.744 2.372 1.00 61.28 130 GLY A CA 1
ATOM 972 C C . GLY A 1 130 ? 16.555 7.689 3.011 1.00 61.28 130 GLY A C 1
ATOM 973 O O . GLY A 1 130 ? 16.214 8.617 3.742 1.00 61.28 130 GLY A O 1
ATOM 974 N N . ASN A 1 131 ? 15.763 6.642 2.770 1.00 63.97 131 ASN A N 1
ATOM 975 C CA . ASN A 1 131 ? 14.404 6.556 3.290 1.00 63.97 131 ASN A CA 1
ATOM 976 C C . ASN A 1 131 ? 13.966 5.112 3.580 1.00 63.97 131 ASN A C 1
ATOM 978 O O . ASN A 1 131 ? 14.484 4.133 3.050 1.00 63.97 131 ASN A O 1
ATOM 982 N N . GLU A 1 132 ? 12.967 5.011 4.442 1.00 81.44 132 GLU A N 1
ATOM 983 C CA . GLU A 1 132 ? 12.408 3.798 5.018 1.00 81.44 132 GLU A CA 1
ATOM 984 C C . GLU A 1 132 ? 11.222 3.248 4.189 1.00 81.44 132 GLU A C 1
ATOM 986 O O . GLU A 1 132 ? 10.455 2.416 4.666 1.00 81.44 132 GLU A O 1
ATOM 991 N N . SER A 1 133 ? 10.998 3.725 2.962 1.00 91.06 133 SER A N 1
ATOM 992 C CA . SER A 1 133 ? 9.827 3.396 2.133 1.00 91.06 133 SER A CA 1
ATOM 993 C C . SER A 1 133 ? 10.202 3.036 0.689 1.00 91.06 133 SER A C 1
ATOM 995 O O . SER A 1 133 ? 11.258 3.416 0.184 1.00 91.06 133 SER A O 1
ATOM 997 N N . GLN A 1 134 ? 9.343 2.269 0.008 1.00 93.88 134 GLN A N 1
ATOM 998 C CA . GLN A 1 134 ? 9.470 2.003 -1.436 1.00 93.88 134 GLN A CA 1
ATOM 999 C C . GLN A 1 134 ? 8.599 2.956 -2.257 1.00 93.88 134 GLN A C 1
ATOM 1001 O O . GLN A 1 134 ? 9.006 3.443 -3.312 1.00 93.88 134 GLN A O 1
ATOM 1006 N N . TRP A 1 135 ? 7.401 3.223 -1.743 1.00 96.88 135 TRP A N 1
ATOM 1007 C CA . TRP A 1 135 ? 6.396 4.089 -2.336 1.00 96.88 135 TRP A CA 1
ATOM 1008 C C . TRP A 1 135 ? 5.893 5.070 -1.287 1.00 96.88 135 TRP A C 1
ATOM 1010 O O . TRP A 1 135 ? 5.442 4.661 -0.215 1.00 96.88 135 TRP A O 1
ATOM 1020 N N . GLU A 1 136 ? 5.927 6.352 -1.622 1.00 97.00 136 GLU A N 1
ATOM 1021 C CA . GLU A 1 136 ? 5.347 7.421 -0.821 1.00 97.00 136 GLU A CA 1
ATOM 1022 C C . GLU A 1 136 ? 4.208 8.089 -1.565 1.00 97.00 136 GLU A C 1
ATOM 1024 O O . GLU A 1 136 ? 4.344 8.461 -2.728 1.00 97.00 136 GLU A O 1
ATOM 1029 N N . ILE A 1 137 ? 3.083 8.252 -0.875 1.00 97.94 137 ILE A N 1
ATOM 1030 C CA . ILE A 1 137 ? 1.919 8.962 -1.392 1.00 97.94 137 ILE A CA 1
ATOM 1031 C C . ILE A 1 137 ? 1.696 10.205 -0.546 1.00 97.94 137 ILE A C 1
ATOM 1033 O O . ILE A 1 137 ? 1.687 10.139 0.687 1.00 97.94 137 ILE A O 1
ATOM 1037 N N . VAL A 1 138 ? 1.522 11.341 -1.220 1.00 97.75 138 VAL A N 1
ATOM 1038 C CA . VAL A 1 138 ? 1.376 12.654 -0.585 1.00 97.75 138 VAL A CA 1
ATOM 1039 C C . VAL A 1 138 ? 0.249 13.475 -1.214 1.00 97.75 138 VAL A C 1
ATOM 1041 O O . VAL A 1 138 ? -0.172 13.233 -2.350 1.00 97.75 138 VAL A O 1
ATOM 1044 N N . GLY A 1 139 ? -0.231 14.472 -0.470 1.00 97.00 139 GLY A N 1
ATOM 1045 C CA . GLY A 1 139 ? -1.328 15.358 -0.865 1.00 97.00 139 GLY A CA 1
ATOM 1046 C C . GLY A 1 139 ? -2.666 14.927 -0.263 1.00 97.00 139 GLY A C 1
ATOM 1047 O O . GLY A 1 139 ? -2.719 14.005 0.532 1.00 97.00 139 GLY A O 1
ATOM 1048 N N . LEU A 1 140 ? -3.761 15.598 -0.611 1.00 96.38 140 LEU A N 1
ATOM 1049 C CA . LEU A 1 140 ? -5.073 15.361 0.014 1.00 96.38 140 LEU A CA 1
ATOM 1050 C C . LEU A 1 140 ? -5.923 14.381 -0.800 1.00 96.38 140 LEU A C 1
ATOM 1052 O O . LEU A 1 140 ? -5.753 14.285 -2.013 1.00 96.38 140 LEU A O 1
ATOM 1056 N N . ASN A 1 141 ? -6.888 13.707 -0.177 1.00 97.44 141 ASN A N 1
ATOM 1057 C CA . ASN A 1 141 ? -7.872 12.872 -0.876 1.00 97.44 141 ASN A CA 1
ATOM 1058 C C . ASN A 1 141 ? -7.222 11.800 -1.773 1.00 97.44 141 ASN A C 1
ATOM 1060 O O . ASN A 1 141 ? -7.573 11.653 -2.950 1.00 97.44 141 ASN A O 1
ATOM 1064 N N . ARG A 1 142 ? -6.201 11.104 -1.255 1.00 98.31 142 ARG A N 1
ATOM 1065 C CA . ARG A 1 142 ? -5.426 10.121 -2.026 1.00 98.31 142 ARG A CA 1
ATOM 1066 C C . ARG A 1 142 ? -5.944 8.709 -1.830 1.00 98.31 142 ARG A C 1
ATOM 1068 O O . ARG A 1 142 ? -6.364 8.324 -0.741 1.00 98.31 142 ARG A O 1
ATOM 1075 N N . LYS A 1 143 ? -5.841 7.919 -2.898 1.00 98.62 143 LYS A N 1
ATOM 1076 C CA . LYS A 1 143 ? -6.142 6.488 -2.886 1.00 98.62 143 LYS A CA 1
ATOM 1077 C C . LYS A 1 143 ? -4.878 5.674 -3.118 1.00 98.62 143 LYS A C 1
ATOM 1079 O O . LYS A 1 143 ? -4.134 5.953 -4.057 1.00 98.62 143 LYS A O 1
ATOM 1084 N N . LEU A 1 144 ? -4.678 4.653 -2.296 1.00 98.88 144 LEU A N 1
ATOM 1085 C CA . LEU A 1 144 ? -3.702 3.590 -2.510 1.00 98.88 144 LEU A CA 1
ATOM 1086 C C . LEU A 1 144 ? -4.459 2.302 -2.828 1.00 98.88 144 LEU A C 1
ATOM 1088 O O . LEU A 1 144 ? -5.108 1.744 -1.948 1.00 98.88 144 LEU A O 1
ATOM 1092 N N . HIS A 1 145 ? -4.368 1.828 -4.067 1.00 98.94 145 HIS A N 1
ATOM 1093 C CA . HIS A 1 145 ? -4.975 0.577 -4.516 1.00 98.94 145 HIS A CA 1
ATOM 1094 C C . HIS A 1 145 ? -3.884 -0.413 -4.928 1.00 98.94 145 HIS A C 1
ATOM 1096 O O . HIS A 1 145 ? -3.098 -0.144 -5.834 1.00 98.94 145 HIS A O 1
ATOM 1102 N N . VAL A 1 146 ? -3.823 -1.561 -4.256 1.00 98.94 146 VAL A N 1
ATOM 1103 C CA . VAL A 1 146 ? -2.873 -2.638 -4.561 1.00 98.94 146 VAL A CA 1
ATOM 1104 C C . VAL A 1 146 ? -3.631 -3.946 -4.720 1.00 98.94 146 VAL A C 1
ATOM 1106 O O . VAL A 1 146 ? -4.262 -4.421 -3.776 1.00 98.94 146 VAL A O 1
ATOM 1109 N N . GLU A 1 147 ? -3.582 -4.546 -5.904 1.00 98.88 147 GLU A N 1
ATOM 1110 C CA . GLU A 1 147 ? -4.362 -5.751 -6.181 1.00 98.88 147 GLU A CA 1
ATOM 1111 C C . GLU A 1 147 ? -3.594 -6.816 -6.957 1.00 98.88 147 GLU A C 1
ATOM 1113 O O . GLU A 1 147 ? -2.906 -6.525 -7.937 1.00 98.88 147 GLU A O 1
ATOM 1118 N N . ASP A 1 148 ? -3.759 -8.077 -6.553 1.00 98.75 148 ASP A N 1
ATOM 1119 C CA . ASP A 1 148 ? -3.165 -9.227 -7.242 1.00 98.75 148 ASP A CA 1
ATOM 1120 C C . ASP A 1 148 ? -1.639 -9.061 -7.418 1.00 98.75 148 ASP A C 1
ATOM 1122 O O . ASP A 1 148 ? -1.057 -9.368 -8.459 1.00 98.75 148 ASP A O 1
ATOM 1126 N N . CYS A 1 149 ? -0.968 -8.504 -6.410 1.00 98.88 149 CYS A N 1
ATOM 1127 C CA . CYS A 1 149 ? 0.468 -8.260 -6.429 1.00 98.88 149 CYS A CA 1
ATOM 1128 C C . CYS A 1 149 ? 1.232 -9.246 -5.540 1.00 98.88 149 CYS A C 1
ATOM 1130 O O . CYS A 1 149 ? 0.742 -9.692 -4.504 1.00 98.88 149 CYS A O 1
ATOM 1132 N N . LEU A 1 150 ? 2.469 -9.547 -5.935 1.00 98.62 150 LEU A N 1
ATOM 1133 C CA . LEU A 1 150 ? 3.479 -10.158 -5.071 1.00 98.62 150 LEU A CA 1
ATOM 1134 C C . LEU A 1 150 ? 4.487 -9.073 -4.687 1.00 98.62 150 LEU A C 1
ATOM 1136 O O . LEU A 1 150 ? 5.008 -8.397 -5.570 1.00 98.62 150 LEU A O 1
ATOM 1140 N N . MET A 1 151 ? 4.775 -8.886 -3.404 1.00 98.00 151 MET A N 1
ATOM 1141 C CA . MET A 1 151 ? 5.770 -7.907 -2.957 1.00 98.00 151 MET A CA 1
ATOM 1142 C C . MET A 1 151 ? 6.699 -8.525 -1.924 1.00 98.00 151 MET A C 1
ATOM 1144 O O . MET A 1 151 ? 6.234 -9.150 -0.969 1.00 98.00 151 MET A O 1
ATOM 1148 N N . GLU A 1 152 ? 8.006 -8.362 -2.118 1.00 94.81 152 GLU A N 1
ATOM 1149 C CA . GLU A 1 152 ? 9.005 -9.038 -1.292 1.00 94.81 152 GLU A CA 1
ATOM 1150 C C . GLU A 1 152 ? 10.230 -8.189 -0.951 1.00 94.81 152 GLU A C 1
ATOM 1152 O O . GLU A 1 152 ? 10.540 -7.202 -1.620 1.00 94.81 152 GLU A O 1
ATOM 1157 N N . PHE A 1 153 ? 10.933 -8.608 0.104 1.00 91.38 153 PHE A N 1
ATOM 1158 C CA . PHE A 1 153 ? 12.240 -8.089 0.519 1.00 91.38 153 PHE A CA 1
ATOM 1159 C C . PHE A 1 153 ? 12.270 -6.613 0.924 1.00 91.38 153 PHE A C 1
ATOM 1161 O O . PHE A 1 153 ? 13.273 -5.936 0.703 1.00 91.38 153 PHE A O 1
ATOM 1168 N N . THR A 1 154 ? 11.198 -6.091 1.524 1.00 88.81 154 THR A N 1
ATOM 1169 C CA . THR A 1 154 ? 11.267 -4.760 2.147 1.00 88.81 154 THR A CA 1
ATOM 1170 C C . THR A 1 154 ? 11.975 -4.846 3.499 1.00 88.81 154 THR A C 1
ATOM 1172 O O . THR A 1 154 ? 11.744 -5.791 4.257 1.00 88.81 154 THR A O 1
ATOM 1175 N N . ASN A 1 155 ? 12.807 -3.857 3.827 1.00 86.44 155 ASN A N 1
ATOM 1176 C CA . ASN A 1 155 ? 13.352 -3.702 5.177 1.00 86.44 155 ASN A CA 1
ATOM 1177 C C . ASN A 1 155 ? 12.325 -3.038 6.102 1.00 86.44 155 ASN A C 1
ATOM 1179 O O . ASN A 1 155 ? 11.953 -3.602 7.131 1.00 86.44 155 ASN A O 1
ATOM 1183 N N . PHE A 1 156 ? 11.849 -1.848 5.731 1.00 90.31 156 PHE A N 1
ATOM 1184 C CA . PHE A 1 156 ? 11.112 -0.965 6.623 1.00 90.31 156 PHE A CA 1
ATOM 1185 C C . PHE A 1 156 ? 9.637 -0.864 6.261 1.00 90.31 156 PHE A C 1
ATOM 1187 O O . PHE A 1 156 ? 8.843 -1.452 6.979 1.00 90.31 156 PHE A O 1
ATOM 1194 N N . GLN A 1 157 ? 9.229 -0.224 5.165 1.00 92.81 157 GLN A N 1
ATOM 1195 C CA . GLN A 1 157 ? 7.854 -0.358 4.663 1.00 92.81 157 GLN A CA 1
ATOM 1196 C C . GLN A 1 157 ? 7.767 -0.354 3.137 1.00 92.81 157 GLN A C 1
ATOM 1198 O O . GLN A 1 157 ? 8.590 0.255 2.459 1.00 92.81 157 GLN A O 1
ATOM 1203 N N . LEU A 1 158 ? 6.767 -1.040 2.576 1.00 96.00 158 LEU A N 1
ATOM 1204 C CA . LEU A 1 158 ? 6.465 -0.930 1.143 1.00 96.00 158 LEU A CA 1
ATOM 1205 C C 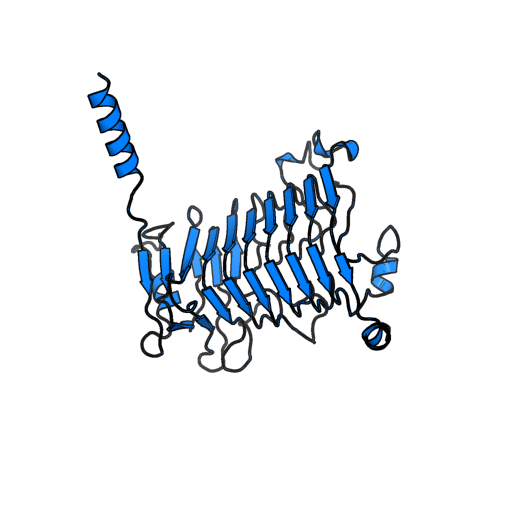. LEU A 1 158 ? 5.794 0.414 0.838 1.00 96.00 158 LEU A C 1
ATOM 1207 O O . LEU A 1 158 ? 6.274 1.150 -0.019 1.00 96.00 158 LEU A O 1
ATOM 1211 N N . PHE A 1 159 ? 4.742 0.763 1.581 1.00 97.69 159 PHE A N 1
ATOM 1212 C CA . PHE A 1 159 ? 3.965 1.984 1.360 1.00 97.69 159 PHE A CA 1
ATOM 1213 C C . PHE A 1 159 ? 4.021 2.920 2.566 1.00 97.69 159 PHE A C 1
ATOM 1215 O O . PHE A 1 159 ? 3.768 2.503 3.695 1.00 97.69 159 PHE A O 1
ATOM 1222 N N . MET A 1 160 ? 4.291 4.201 2.335 1.00 96.62 160 MET A N 1
ATOM 1223 C CA . MET A 1 160 ? 4.118 5.255 3.329 1.00 96.62 160 MET A CA 1
ATOM 1224 C C . MET A 1 160 ? 3.096 6.279 2.823 1.00 96.62 160 MET A C 1
ATOM 1226 O O . MET A 1 160 ? 3.236 6.835 1.737 1.00 96.62 160 MET A O 1
ATOM 1230 N N . ALA A 1 161 ? 2.072 6.538 3.633 1.00 97.50 161 ALA A N 1
ATOM 1231 C CA . ALA A 1 161 ? 0.983 7.465 3.324 1.00 97.50 161 ALA A CA 1
ATOM 1232 C C . ALA A 1 161 ? 0.830 8.578 4.377 1.00 97.50 161 ALA A C 1
ATOM 1234 O O . ALA A 1 161 ? -0.202 9.235 4.445 1.00 97.50 161 ALA A O 1
ATOM 1235 N N . ASN A 1 162 ? 1.865 8.832 5.188 1.00 96.38 162 ASN A N 1
ATOM 1236 C CA . ASN A 1 162 ? 1.849 9.905 6.195 1.00 96.38 162 ASN A CA 1
ATOM 1237 C C . ASN A 1 162 ? 1.664 11.305 5.585 1.00 96.38 162 ASN A C 1
ATOM 1239 O O . ASN A 1 162 ? 1.239 12.221 6.278 1.00 96.38 162 ASN A O 1
ATOM 1243 N N . GLY A 1 163 ? 1.999 11.487 4.303 1.00 96.38 163 GLY A N 1
ATOM 1244 C CA . GLY A 1 163 ? 1.783 12.747 3.594 1.00 96.38 163 GLY A CA 1
ATOM 1245 C C . GLY A 1 163 ? 0.341 12.969 3.130 1.00 96.38 163 GLY A C 1
ATOM 1246 O O . GLY A 1 163 ? 0.085 13.984 2.482 1.00 96.38 163 GLY A O 1
ATOM 1247 N N . VAL A 1 164 ? -0.579 12.040 3.425 1.00 97.69 164 VAL A N 1
ATOM 1248 C CA . VAL A 1 164 ? -2.010 12.142 3.112 1.00 97.69 164 VAL A CA 1
ATOM 1249 C C . VAL A 1 164 ? -2.785 12.509 4.367 1.00 97.69 164 VAL A C 1
ATOM 1251 O O . VAL A 1 164 ? -3.395 11.672 5.017 1.00 97.69 164 VAL A O 1
ATOM 1254 N N . THR A 1 165 ? -2.722 13.782 4.742 1.00 93.38 165 THR A N 1
ATOM 1255 C CA . THR A 1 165 ? -3.252 14.261 6.028 1.00 93.38 165 THR A CA 1
ATOM 1256 C C . THR A 1 165 ? -4.778 14.318 6.102 1.00 93.38 165 THR A C 1
ATOM 1258 O O . THR A 1 165 ? -5.307 14.563 7.180 1.00 93.38 165 THR A O 1
ATOM 1261 N N . ASP A 1 166 ? -5.472 14.144 4.975 1.00 94.94 166 ASP A N 1
ATOM 1262 C CA . ASP A 1 166 ? -6.932 14.150 4.884 1.00 94.94 166 ASP A CA 1
ATOM 1263 C C . ASP A 1 166 ? -7.402 13.318 3.679 1.00 94.94 166 ASP A C 1
ATOM 1265 O O . ASP A 1 166 ? -6.738 13.307 2.631 1.00 94.94 166 ASP A O 1
ATOM 1269 N N . GLY A 1 167 ? -8.543 12.643 3.811 1.00 97.12 167 GLY A N 1
ATOM 1270 C CA . GLY A 1 167 ? -9.188 11.900 2.725 1.00 97.12 167 GLY A CA 1
ATOM 1271 C C . GLY A 1 167 ? -8.465 10.627 2.256 1.00 97.12 167 GLY A C 1
ATOM 1272 O O . GLY A 1 167 ? -8.557 10.268 1.077 1.00 97.12 167 GLY A O 1
ATOM 1273 N N . LEU A 1 168 ? -7.670 9.974 3.114 1.00 98.69 168 LEU A N 1
ATOM 1274 C CA . LEU A 1 168 ? -6.905 8.779 2.739 1.00 98.69 168 LEU A CA 1
ATOM 1275 C C . LEU A 1 168 ? -7.810 7.544 2.622 1.00 98.69 168 LEU A C 1
ATOM 1277 O O . LEU A 1 168 ? -8.484 7.151 3.573 1.00 98.69 168 LEU A O 1
ATOM 1281 N N . VAL A 1 169 ? -7.743 6.869 1.473 1.00 98.81 169 VAL A N 1
ATOM 1282 C CA . VAL A 1 169 ? -8.369 5.560 1.245 1.00 98.81 169 VAL A CA 1
ATOM 1283 C C . VAL A 1 169 ? -7.308 4.538 0.850 1.00 98.81 169 VAL A C 1
ATOM 1285 O O . VAL A 1 169 ? -6.535 4.761 -0.083 1.00 98.81 169 VAL A O 1
ATOM 1288 N N . ILE A 1 170 ? -7.294 3.391 1.527 1.00 98.88 170 ILE A N 1
ATOM 1289 C CA . ILE A 1 170 ? -6.389 2.276 1.238 1.00 98.88 170 ILE A CA 1
ATOM 1290 C C . ILE A 1 170 ? -7.216 1.038 0.896 1.00 98.88 170 ILE A C 1
ATOM 1292 O O . ILE A 1 170 ? -8.060 0.610 1.679 1.00 98.88 170 ILE A O 1
ATOM 1296 N N . GLU A 1 171 ? -6.939 0.433 -0.255 1.00 98.94 171 GLU A N 1
ATOM 1297 C CA . GLU A 1 171 ? -7.538 -0.821 -0.699 1.00 98.94 171 GLU A CA 1
ATOM 1298 C C . GLU A 1 171 ? -6.455 -1.792 -1.169 1.00 98.94 171 GLU A C 1
ATOM 1300 O O . GLU A 1 171 ? -5.782 -1.578 -2.176 1.00 98.94 171 GLU A O 1
ATOM 1305 N N . MET A 1 172 ? -6.284 -2.887 -0.434 1.00 98.88 172 MET A N 1
ATOM 1306 C CA . MET A 1 172 ? -5.326 -3.939 -0.742 1.00 98.88 172 MET A CA 1
ATOM 1307 C C . MET A 1 172 ? -6.041 -5.283 -0.803 1.00 98.88 172 MET A C 1
ATOM 1309 O O . MET A 1 172 ? -6.583 -5.748 0.205 1.00 98.88 172 MET A O 1
ATOM 1313 N N . ARG A 1 173 ? -6.057 -5.908 -1.984 1.00 98.88 173 ARG A N 1
ATOM 1314 C CA . ARG A 1 173 ? -6.787 -7.157 -2.220 1.00 98.88 173 ARG A CA 1
ATOM 1315 C C . ARG A 1 173 ? -5.977 -8.216 -2.945 1.00 98.88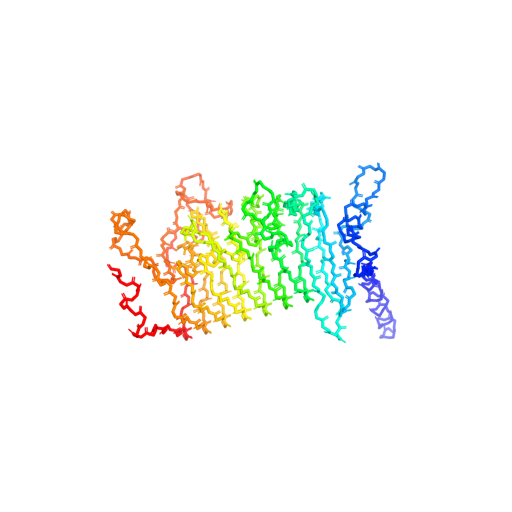 173 ARG A C 1
ATOM 1317 O O . ARG A 1 173 ? -5.290 -7.920 -3.916 1.00 98.88 173 ARG A O 1
ATOM 1324 N N . ASN A 1 174 ? -6.156 -9.477 -2.556 1.00 98.88 174 ASN A N 1
ATOM 1325 C CA . ASN A 1 174 ? -5.606 -10.625 -3.290 1.00 98.88 174 ASN A CA 1
ATOM 1326 C C . ASN A 1 174 ? -4.072 -10.588 -3.428 1.00 98.88 174 ASN A C 1
ATOM 1328 O O . ASN A 1 174 ? -3.530 -11.093 -4.410 1.00 98.88 174 ASN A O 1
ATOM 1332 N N . ASN A 1 175 ? -3.364 -9.954 -2.491 1.00 98.88 175 ASN A N 1
ATOM 1333 C CA . ASN A 1 175 ? -1.915 -9.796 -2.573 1.00 98.88 175 ASN A CA 1
ATOM 1334 C C . ASN A 1 175 ? -1.177 -10.850 -1.754 1.00 98.88 175 ASN A C 1
ATOM 1336 O O . ASN A 1 175 ? -1.693 -11.396 -0.775 1.00 98.88 175 ASN A O 1
ATOM 1340 N N . TYR A 1 176 ? 0.084 -11.065 -2.108 1.00 98.62 176 TYR A N 1
ATOM 1341 C CA . TYR A 1 176 ? 1.031 -11.784 -1.278 1.00 98.62 176 TYR A CA 1
ATOM 1342 C C . TYR A 1 176 ? 2.223 -10.882 -0.944 1.00 98.62 176 TYR A C 1
ATOM 1344 O O . TYR A 1 176 ? 2.997 -10.500 -1.816 1.00 98.62 176 TYR A O 1
ATOM 1352 N N . PHE A 1 177 ? 2.377 -10.550 0.333 1.00 98.31 177 PHE A N 1
ATOM 1353 C CA . PHE A 1 177 ? 3.529 -9.852 0.884 1.00 98.31 177 PHE A CA 1
ATOM 1354 C C . PHE A 1 177 ? 4.415 -10.868 1.606 1.00 98.31 177 PHE A C 1
ATOM 1356 O O . PHE A 1 177 ? 3.944 -11.544 2.522 1.00 98.31 177 PHE A O 1
ATOM 1363 N N . ARG A 1 178 ? 5.682 -11.015 1.216 1.00 95.25 178 ARG A N 1
ATOM 1364 C CA . ARG A 1 178 ? 6.561 -12.030 1.816 1.00 95.25 178 ARG A CA 1
ATOM 1365 C C . ARG A 1 178 ? 7.967 -11.540 2.076 1.00 95.25 178 ARG A C 1
ATOM 1367 O O . ARG A 1 178 ? 8.439 -10.619 1.423 1.00 95.25 178 ARG A O 1
ATOM 1374 N N . ASP A 1 179 ? 8.635 -12.198 3.014 1.00 90.56 179 ASP A N 1
ATOM 1375 C CA . ASP A 1 179 ? 10.037 -11.955 3.343 1.00 90.56 179 ASP A CA 1
ATOM 1376 C C . ASP A 1 179 ? 10.315 -10.469 3.633 1.00 90.56 179 ASP A C 1
ATOM 1378 O O . ASP A 1 179 ? 11.318 -9.901 3.200 1.00 90.56 179 ASP A O 1
ATOM 1382 N N . LEU A 1 180 ? 9.380 -9.822 4.340 1.00 89.88 180 LEU A N 1
ATOM 1383 C CA . LEU A 1 180 ? 9.540 -8.454 4.827 1.00 89.88 180 LEU A CA 1
ATOM 1384 C C . LEU A 1 180 ? 10.363 -8.530 6.114 1.00 89.88 180 LEU A C 1
ATOM 1386 O O . LEU A 1 180 ? 9.824 -8.933 7.132 1.00 89.88 180 LEU A O 1
ATOM 1390 N N . PHE A 1 181 ? 11.646 -8.185 6.114 1.00 80.31 181 PHE A N 1
ATOM 1391 C CA . PHE A 1 181 ? 12.468 -8.396 7.306 1.00 80.31 181 PHE A CA 1
ATOM 1392 C C . PHE A 1 181 ? 13.560 -7.348 7.470 1.00 80.31 181 PHE A C 1
ATOM 1394 O O . PHE A 1 181 ? 14.320 -7.060 6.544 1.00 80.31 181 PHE A O 1
ATOM 1401 N N . TRP A 1 182 ? 13.685 -6.852 8.699 1.00 82.06 182 TRP A N 1
ATOM 1402 C CA . TRP A 1 182 ? 14.821 -6.084 9.166 1.00 82.06 182 TRP A CA 1
ATOM 1403 C C . TRP A 1 182 ? 15.123 -6.452 10.618 1.00 82.06 182 TRP A C 1
ATOM 1405 O O . TRP A 1 182 ? 14.300 -6.287 11.514 1.00 82.06 182 TRP A O 1
ATOM 1415 N N . ASP A 1 183 ? 16.317 -6.981 10.853 1.00 73.38 183 ASP A N 1
ATOM 1416 C CA . ASP A 1 183 ? 16.786 -7.429 12.165 1.00 73.38 183 ASP A CA 1
ATOM 1417 C C . ASP A 1 183 ? 17.143 -6.279 13.112 1.00 73.38 183 ASP A C 1
ATOM 1419 O O . ASP A 1 183 ? 17.088 -6.451 14.328 1.00 73.38 183 ASP A O 1
ATOM 1423 N N . GLN A 1 184 ? 17.487 -5.108 12.572 1.00 79.44 184 GLN A N 1
ATOM 1424 C CA . GLN A 1 184 ? 17.967 -3.970 13.362 1.00 79.44 184 GLN A CA 1
ATOM 1425 C C . GLN A 1 184 ? 16.853 -3.092 13.934 1.00 79.44 184 GLN A C 1
ATOM 1427 O O . GLN A 1 184 ? 17.118 -2.302 14.839 1.00 79.44 184 GLN A O 1
ATOM 1432 N N . GLN A 1 185 ? 15.626 -3.199 13.419 1.00 80.38 185 GLN A N 1
ATOM 1433 C CA . GLN A 1 185 ? 14.522 -2.342 13.834 1.00 80.38 185 GLN A CA 1
ATOM 1434 C C . GLN A 1 185 ? 13.294 -3.169 14.192 1.00 80.38 185 GLN A C 1
ATOM 1436 O O . GLN A 1 185 ? 12.688 -3.823 13.349 1.00 80.38 185 GLN A O 1
ATOM 1441 N N . TRP A 1 186 ? 12.901 -3.079 15.458 1.00 75.69 186 TRP A N 1
ATOM 1442 C CA . TRP A 1 186 ? 11.756 -3.792 16.014 1.00 75.69 186 TRP A CA 1
ATOM 1443 C C . TRP A 1 186 ? 10.439 -3.439 15.324 1.00 75.69 186 TRP A C 1
ATOM 1445 O O . TRP A 1 186 ? 9.594 -4.296 15.084 1.00 75.69 186 TRP A O 1
ATOM 1455 N N . TRP A 1 187 ? 10.279 -2.159 14.993 1.00 80.12 187 TRP A N 1
ATOM 1456 C CA . TRP A 1 187 ? 9.017 -1.609 14.516 1.00 80.12 187 TRP A CA 1
ATOM 1457 C C . TRP A 1 187 ? 8.873 -1.668 12.991 1.00 80.12 187 TRP A C 1
ATOM 1459 O O . TRP A 1 187 ? 7.934 -1.078 12.476 1.00 80.12 187 TRP A O 1
ATOM 1469 N N . ALA A 1 188 ? 9.796 -2.297 12.261 1.00 87.62 188 ALA A N 1
ATOM 1470 C CA . ALA A 1 188 ? 9.909 -2.216 10.804 1.00 87.62 188 ALA A CA 1
ATOM 1471 C C . ALA A 1 188 ? 9.146 -3.329 10.055 1.00 87.62 188 ALA A C 1
ATOM 1473 O O . ALA A 1 188 ? 8.254 -3.984 10.596 1.00 87.62 188 ALA A O 1
ATOM 1474 N N . SE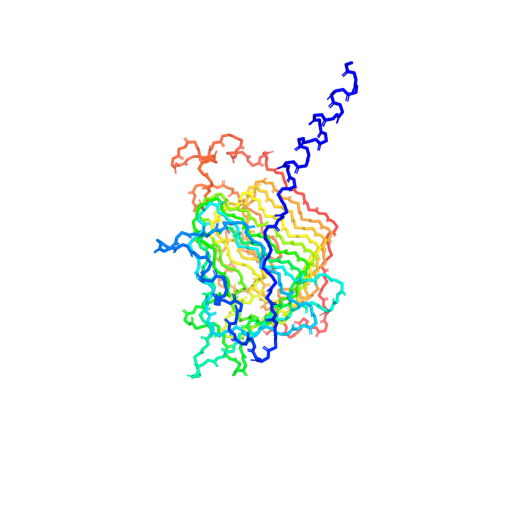R A 1 189 ? 9.504 -3.529 8.784 1.00 91.12 189 SER A N 1
ATOM 1475 C CA . SER A 1 189 ? 9.055 -4.613 7.910 1.00 91.12 189 SER A CA 1
ATOM 1476 C C . SER A 1 189 ? 7.550 -4.654 7.668 1.00 91.12 189 SER A C 1
ATOM 1478 O O . SER A 1 189 ? 6.901 -5.675 7.892 1.00 91.12 189 SER A O 1
ATOM 1480 N N . ARG A 1 190 ? 7.002 -3.532 7.203 1.00 93.12 190 ARG A N 1
ATOM 1481 C CA . ARG A 1 190 ? 5.569 -3.265 7.065 1.00 93.12 190 ARG A CA 1
ATOM 1482 C C . ARG A 1 190 ? 5.094 -3.382 5.624 1.00 93.12 190 ARG A C 1
ATOM 1484 O O . ARG A 1 190 ? 5.823 -3.070 4.679 1.00 93.12 190 ARG A O 1
ATOM 1491 N N . VAL A 1 191 ? 3.824 -3.730 5.466 1.00 97.06 191 VAL A N 1
ATOM 1492 C CA . VAL A 1 191 ? 3.098 -3.515 4.216 1.00 97.06 191 VAL A CA 1
ATOM 1493 C C . VAL A 1 191 ? 2.853 -2.021 4.040 1.00 97.06 191 VAL A C 1
ATOM 1495 O O . VAL A 1 191 ? 3.287 -1.452 3.044 1.00 97.06 191 VAL A O 1
ATOM 1498 N N . PHE A 1 192 ? 2.246 -1.356 5.024 1.00 97.00 192 PHE A N 1
ATOM 1499 C CA . PHE A 1 192 ? 2.056 0.091 4.969 1.00 97.00 192 PHE A CA 1
ATOM 1500 C C . PHE A 1 192 ? 2.270 0.786 6.316 1.00 97.00 192 PHE A C 1
ATOM 1502 O O . PHE A 1 192 ? 2.140 0.175 7.378 1.00 97.00 192 PHE A O 1
ATOM 1509 N N . GLN A 1 193 ? 2.554 2.087 6.245 1.00 95.50 193 GLN A N 1
ATOM 1510 C CA . GLN A 1 193 ? 2.467 3.035 7.353 1.00 95.50 193 GLN A CA 1
ATOM 1511 C C . GLN A 1 193 ? 1.584 4.230 6.966 1.00 95.50 193 GLN A C 1
ATOM 1513 O O . GLN A 1 193 ? 1.834 4.880 5.949 1.00 95.50 193 GLN A O 1
ATOM 1518 N N . ALA A 1 194 ? 0.614 4.553 7.820 1.00 96.19 194 ALA A N 1
ATOM 1519 C CA . ALA A 1 194 ? -0.228 5.742 7.727 1.00 96.19 194 ALA A CA 1
ATOM 1520 C C . ALA A 1 194 ? -0.541 6.290 9.134 1.00 96.19 194 ALA A C 1
ATOM 1522 O O . ALA A 1 194 ? -1.499 5.880 9.779 1.00 96.19 194 ALA A O 1
ATOM 1523 N N . LYS A 1 195 ? 0.282 7.218 9.635 1.00 95.50 195 LYS A N 1
ATOM 1524 C CA . LYS A 1 195 ? 0.072 7.928 10.916 1.00 95.50 195 LYS A CA 1
ATOM 1525 C C . LYS A 1 195 ? -0.788 9.182 10.730 1.00 95.50 195 LYS A C 1
ATOM 1527 O O . LYS A 1 195 ? -0.384 10.288 11.074 1.00 95.50 195 LYS A O 1
ATOM 1532 N N . VAL A 1 196 ? -1.923 8.998 10.072 1.00 97.12 196 VAL A N 1
ATOM 1533 C CA . VAL A 1 196 ? -2.882 10.027 9.648 1.00 97.12 196 VAL A CA 1
ATOM 1534 C C . VAL A 1 196 ? -4.281 9.407 9.640 1.00 97.12 196 VAL A C 1
ATOM 1536 O O . VAL A 1 196 ? -4.381 8.176 9.603 1.00 97.12 196 VAL A O 1
ATOM 1539 N N . PRO A 1 197 ? -5.358 10.209 9.687 1.00 97.69 197 PRO A N 1
ATOM 1540 C CA . PRO A 1 197 ? -6.708 9.670 9.605 1.00 97.69 197 PRO A CA 1
ATOM 1541 C C . PRO A 1 197 ? -6.932 8.896 8.298 1.00 97.69 197 PRO A C 1
ATOM 1543 O O . PRO A 1 197 ? -6.468 9.308 7.233 1.00 97.69 197 PRO A O 1
ATOM 1546 N N . ILE A 1 198 ? -7.637 7.767 8.385 1.00 98.56 198 ILE A N 1
ATOM 1547 C CA . ILE A 1 198 ? -7.999 6.931 7.234 1.00 98.56 198 ILE A CA 1
ATOM 1548 C C . ILE A 1 198 ? -9.518 6.859 7.136 1.00 98.56 198 ILE A C 1
ATOM 1550 O O . ILE A 1 198 ? -10.185 6.428 8.079 1.00 98.56 198 ILE A O 1
ATOM 1554 N N . ASP A 1 199 ? -10.070 7.223 5.985 1.00 98.62 199 ASP A N 1
ATOM 1555 C CA . ASP A 1 199 ? -11.517 7.193 5.759 1.00 98.62 199 ASP A CA 1
ATOM 1556 C C . ASP A 1 199 ? -12.001 5.764 5.533 1.00 98.62 199 ASP A C 1
ATOM 1558 O O . ASP A 1 199 ? -13.034 5.346 6.051 1.00 98.62 199 ASP A O 1
ATOM 1562 N N . SER A 1 200 ? -11.229 4.998 4.761 1.00 98.69 200 SER A N 1
ATOM 1563 C CA . SER A 1 200 ? -11.520 3.601 4.465 1.00 98.69 200 SER A CA 1
ATOM 1564 C C . SER A 1 200 ? -10.235 2.797 4.313 1.00 98.69 200 SER A C 1
ATOM 1566 O O . SER A 1 200 ? -9.429 3.065 3.421 1.00 98.69 200 SER A O 1
ATOM 1568 N N . LEU A 1 201 ? -10.090 1.766 5.139 1.00 98.75 201 LEU A N 1
ATOM 1569 C CA . LEU A 1 201 ? -9.064 0.738 5.051 1.00 98.75 201 LEU A CA 1
ATOM 1570 C C . LEU A 1 201 ? -9.710 -0.591 4.666 1.00 98.75 201 LEU A C 1
ATOM 1572 O O . LEU A 1 201 ? -10.444 -1.193 5.443 1.00 98.75 201 LEU A O 1
ATOM 1576 N N . ILE A 1 202 ? -9.394 -1.084 3.479 1.00 98.88 202 ILE A N 1
ATOM 1577 C CA . ILE A 1 202 ? -9.778 -2.415 3.026 1.00 98.88 202 ILE A CA 1
ATOM 1578 C C . ILE A 1 202 ? -8.503 -3.231 2.859 1.00 98.88 202 ILE A C 1
ATOM 1580 O O . ILE A 1 202 ? -7.682 -2.949 1.990 1.00 98.88 202 ILE A O 1
ATOM 1584 N N . PHE A 1 203 ? -8.363 -4.272 3.669 1.00 98.81 203 PHE A N 1
ATOM 1585 C CA . PHE A 1 203 ? -7.296 -5.257 3.568 1.00 98.81 203 PHE A CA 1
ATOM 1586 C C . PHE A 1 203 ? -7.952 -6.636 3.519 1.00 98.81 203 PHE A C 1
ATOM 1588 O O . PHE A 1 203 ? -8.311 -7.202 4.554 1.00 98.81 203 PHE A O 1
ATOM 1595 N N . GLU A 1 204 ? -8.186 -7.154 2.313 1.00 98.88 204 GLU A N 1
ATOM 1596 C CA . GLU A 1 204 ? -8.954 -8.387 2.126 1.00 98.88 204 GLU A CA 1
ATOM 1597 C C . GLU A 1 204 ? -8.249 -9.431 1.260 1.00 98.88 204 GLU A C 1
ATOM 1599 O O . GLU A 1 204 ? -7.730 -9.128 0.188 1.00 98.88 204 GLU A O 1
ATOM 1604 N N . ASN A 1 205 ? -8.311 -10.693 1.688 1.00 98.81 205 ASN A N 1
ATOM 1605 C CA . ASN A 1 205 ? -7.746 -11.828 0.958 1.00 98.81 205 ASN A CA 1
ATOM 1606 C C . ASN A 1 205 ? -6.246 -11.665 0.654 1.00 98.81 205 ASN A C 1
ATOM 1608 O O . ASN A 1 205 ? -5.770 -12.032 -0.419 1.00 98.81 205 ASN A O 1
ATOM 1612 N N . ASN A 1 206 ? -5.494 -11.076 1.583 1.00 98.88 206 ASN A N 1
ATOM 1613 C CA . ASN A 1 206 ? -4.047 -10.950 1.470 1.00 98.88 206 ASN A CA 1
ATOM 1614 C C . ASN A 1 206 ? -3.340 -12.006 2.317 1.00 98.88 206 ASN A C 1
ATOM 1616 O O . ASN A 1 206 ? -3.811 -12.410 3.379 1.00 98.88 206 ASN A O 1
ATOM 1620 N N . THR A 1 207 ? -2.155 -12.408 1.875 1.00 98.56 207 THR A N 1
ATOM 1621 C CA . THR A 1 207 ? -1.217 -13.181 2.691 1.00 98.56 207 THR A CA 1
ATOM 1622 C C . THR A 1 207 ? -0.015 -12.308 3.028 1.00 98.56 207 THR A C 1
ATOM 1624 O O . THR A 1 207 ? 0.548 -11.674 2.140 1.00 98.56 207 THR A O 1
ATOM 1627 N N . VAL A 1 208 ? 0.388 -12.270 4.294 1.00 97.44 208 VAL A N 1
ATOM 1628 C CA . VAL A 1 208 ? 1.586 -11.580 4.779 1.00 97.44 208 VAL A CA 1
ATOM 1629 C C . VAL A 1 208 ? 2.450 -12.592 5.521 1.00 97.44 208 VAL A C 1
ATOM 1631 O O . VAL A 1 208 ? 1.996 -13.185 6.498 1.00 97.44 208 VAL A O 1
ATOM 1634 N N . THR A 1 209 ? 3.685 -12.806 5.069 1.00 94.19 209 THR A N 1
ATOM 1635 C CA . THR A 1 209 ? 4.608 -13.755 5.705 1.00 94.19 209 THR A CA 1
ATOM 1636 C C . THR A 1 209 ? 5.931 -13.106 6.079 1.00 94.19 209 THR A C 1
ATOM 1638 O O . THR A 1 209 ? 6.563 -12.459 5.242 1.00 94.19 209 THR A O 1
ATOM 1641 N N . GLY A 1 210 ? 6.386 -13.351 7.306 1.00 89.00 210 GLY A N 1
ATOM 1642 C CA . GLY A 1 210 ? 7.702 -12.936 7.789 1.00 89.00 210 GLY A CA 1
ATOM 1643 C C . GLY A 1 210 ? 7.812 -11.466 8.180 1.00 89.00 210 GLY A C 1
ATOM 1644 O O . GLY A 1 210 ? 8.926 -11.027 8.418 1.00 89.00 210 GLY A O 1
ATOM 1645 N N . SER A 1 211 ? 6.702 -10.723 8.250 1.00 90.88 211 SER A N 1
ATOM 1646 C CA . SER A 1 211 ? 6.676 -9.278 8.520 1.00 90.88 211 SER A CA 1
ATOM 1647 C C . SER A 1 211 ? 7.051 -8.924 9.962 1.00 90.88 211 SER A C 1
ATOM 1649 O O . SER A 1 211 ? 7.120 -9.784 10.834 1.00 90.88 211 SER A O 1
ATOM 1651 N N . GLY A 1 212 ? 7.329 -7.647 10.221 1.00 87.31 212 GLY A N 1
ATOM 1652 C CA . GLY A 1 212 ? 7.417 -7.095 11.570 1.00 87.31 212 GLY A CA 1
ATOM 1653 C C . GLY A 1 212 ? 6.077 -6.545 11.990 1.00 87.31 212 GLY A C 1
ATOM 1654 O O . GLY A 1 212 ? 5.240 -7.285 12.507 1.00 87.31 212 GLY A O 1
ATOM 1655 N N . MET A 1 213 ? 5.884 -5.256 11.724 1.00 88.25 213 MET A N 1
ATOM 1656 C CA . MET A 1 213 ? 4.631 -4.559 11.958 1.00 88.25 213 MET A CA 1
ATOM 1657 C C . MET A 1 213 ? 3.820 -4.453 10.666 1.00 88.25 213 MET A C 1
ATOM 1659 O O . MET A 1 213 ? 3.962 -3.476 9.936 1.00 88.25 213 MET A O 1
ATOM 1663 N N . ALA A 1 214 ? 3.020 -5.467 10.331 1.00 92.69 214 ALA A N 1
ATOM 1664 C CA . ALA A 1 214 ? 2.478 -5.579 8.974 1.00 92.69 214 ALA A CA 1
ATOM 1665 C C . ALA A 1 214 ? 1.657 -4.354 8.553 1.00 92.69 214 ALA A C 1
ATOM 1667 O O . ALA A 1 214 ? 1.925 -3.788 7.491 1.00 92.69 214 ALA A O 1
ATOM 1668 N N . LEU A 1 215 ? 0.706 -3.924 9.382 1.00 94.69 215 LEU A N 1
ATOM 1669 C CA . LEU A 1 215 ? -0.128 -2.750 9.132 1.00 94.69 215 LEU A CA 1
ATOM 1670 C C . LEU A 1 215 ? 0.084 -1.737 10.264 1.00 94.69 215 LEU A C 1
ATOM 1672 O O . LEU A 1 215 ? -0.211 -2.042 11.420 1.00 94.69 215 LEU A O 1
ATOM 1676 N N . LEU A 1 216 ? 0.588 -0.541 9.946 1.00 93.44 216 LEU A N 1
ATOM 1677 C CA . LEU A 1 216 ? 0.771 0.529 10.928 1.00 93.44 216 LEU A CA 1
ATOM 1678 C C . LEU A 1 216 ? -0.145 1.716 10.650 1.00 93.44 216 LEU A C 1
ATOM 1680 O O . LEU A 1 216 ? 0.037 2.438 9.667 1.00 93.44 216 LEU A O 1
ATOM 1684 N N . GLN A 1 217 ? -1.026 1.979 11.606 1.00 92.75 217 GLN A N 1
ATOM 1685 C CA . GLN A 1 217 ? -1.740 3.235 11.763 1.00 92.75 217 GLN A CA 1
ATOM 1686 C C . GLN A 1 217 ? -1.708 3.652 13.241 1.00 92.75 217 GLN A C 1
ATOM 1688 O O . GLN A 1 217 ? -2.309 3.029 14.100 1.00 92.75 217 GLN A O 1
ATOM 1693 N N . GLN A 1 218 ? -1.000 4.725 13.568 1.00 88.44 218 GLN A N 1
ATOM 1694 C CA . GLN A 1 218 ? -0.787 5.119 14.963 1.00 88.44 218 GLN A CA 1
ATOM 1695 C C . GLN A 1 218 ? -1.353 6.508 15.225 1.00 88.44 218 GLN A C 1
ATOM 1697 O O . GLN A 1 218 ? -1.228 7.377 14.364 1.00 88.44 218 GLN A O 1
ATOM 1702 N N . GLU A 1 219 ? -1.932 6.695 16.420 1.00 90.12 219 GLU A N 1
ATOM 1703 C CA . GLU A 1 219 ? -2.426 7.987 16.928 1.00 90.12 219 GLU A CA 1
ATOM 1704 C C . GLU A 1 219 ? -3.392 8.692 15.959 1.00 90.12 219 GLU A C 1
ATOM 1706 O O . GLU A 1 219 ? -3.441 9.919 15.889 1.00 90.12 219 GLU A O 1
ATOM 1711 N N . ALA A 1 220 ? -4.167 7.915 15.196 1.00 95.62 220 ALA A N 1
ATOM 1712 C CA . ALA A 1 220 ? -5.092 8.441 14.205 1.00 95.62 220 ALA A CA 1
ATOM 1713 C C . ALA A 1 220 ? -6.321 7.548 14.009 1.00 95.62 220 ALA A C 1
ATOM 1715 O O . ALA A 1 220 ? -6.216 6.322 14.026 1.00 95.62 220 ALA A O 1
ATOM 1716 N N . LEU A 1 221 ? -7.476 8.161 13.757 1.00 97.38 221 LEU A N 1
ATOM 1717 C CA . LEU A 1 221 ? -8.752 7.477 13.562 1.00 97.38 221 LEU A CA 1
ATOM 1718 C C . LEU A 1 221 ? -8.866 6.788 12.193 1.00 97.38 221 LEU A C 1
ATOM 1720 O O . LEU A 1 221 ? -8.607 7.384 11.149 1.00 97.38 221 LEU A O 1
ATOM 1724 N N . CYS A 1 222 ? -9.329 5.536 12.196 1.00 98.00 222 CYS A N 1
ATOM 1725 C CA . CYS A 1 222 ? -9.876 4.863 11.021 1.00 98.00 222 CYS A CA 1
ATOM 1726 C C . CYS A 1 222 ? -11.414 4.907 11.061 1.00 98.00 222 CYS A C 1
ATOM 1728 O O . CYS A 1 222 ? -12.026 4.340 11.972 1.00 98.00 222 CYS A O 1
ATOM 1730 N N . LEU A 1 223 ? -12.057 5.560 10.090 1.00 98.12 223 LEU A N 1
ATOM 1731 C CA . LEU A 1 223 ? -13.522 5.644 10.050 1.00 98.12 223 LEU A CA 1
ATOM 1732 C C . LEU A 1 223 ? -14.162 4.308 9.672 1.00 98.12 223 LEU A C 1
ATOM 1734 O O . LEU A 1 223 ? -15.118 3.885 10.321 1.00 98.12 223 LEU A O 1
ATOM 1738 N N . TYR A 1 224 ? -13.618 3.641 8.655 1.00 98.62 224 TYR A N 1
ATOM 1739 C CA . TYR A 1 224 ? -14.063 2.330 8.203 1.00 98.62 224 TYR A CA 1
ATOM 1740 C C . TYR A 1 224 ? -12.875 1.391 7.987 1.00 98.62 224 TYR A C 1
ATOM 1742 O O . TYR A 1 224 ? -11.996 1.688 7.180 1.00 98.62 224 TYR A O 1
ATOM 1750 N N . ALA A 1 225 ? -12.880 0.227 8.638 1.00 98.44 225 ALA A N 1
ATOM 1751 C CA . ALA A 1 225 ? -11.915 -0.840 8.392 1.00 98.44 225 ALA A CA 1
ATOM 1752 C C . ALA A 1 225 ? -12.597 -2.168 8.031 1.00 98.44 225 ALA A C 1
ATOM 1754 O O . ALA A 1 225 ? -13.467 -2.660 8.749 1.00 98.44 225 ALA A O 1
ATOM 1755 N N . LEU A 1 226 ? -12.148 -2.800 6.950 1.00 98.62 226 LEU A N 1
ATOM 1756 C CA . LEU A 1 226 ? -12.457 -4.182 6.600 1.00 98.62 226 LEU A CA 1
ATOM 1757 C C . LEU A 1 226 ? -11.154 -4.969 6.511 1.00 98.62 226 LEU A C 1
ATOM 1759 O O . LEU A 1 226 ? -10.439 -4.894 5.513 1.00 98.62 226 LEU A O 1
ATOM 1763 N N . ILE A 1 227 ? -10.871 -5.752 7.547 1.00 98.06 227 ILE A N 1
ATOM 1764 C CA . ILE A 1 227 ? -9.738 -6.673 7.596 1.00 98.06 227 ILE A CA 1
ATOM 1765 C C . ILE A 1 227 ? -10.301 -8.089 7.529 1.00 98.06 227 ILE A C 1
ATOM 1767 O O . ILE A 1 227 ? -10.707 -8.669 8.542 1.00 98.06 227 ILE A O 1
ATOM 1771 N N . ASN A 1 228 ? -10.394 -8.629 6.315 1.00 98.62 228 ASN A N 1
ATOM 1772 C CA . ASN A 1 228 ? -11.133 -9.860 6.061 1.00 98.62 228 ASN A CA 1
ATOM 1773 C C . ASN A 1 228 ? -10.338 -10.911 5.283 1.00 98.62 228 ASN A C 1
ATOM 1775 O O . ASN A 1 228 ? -9.678 -10.605 4.298 1.00 98.62 228 ASN A O 1
ATOM 1779 N N . HIS A 1 229 ? -10.472 -12.180 5.665 1.00 98.62 229 HIS A N 1
ATOM 1780 C CA . HIS A 1 229 ? -9.950 -13.304 4.882 1.00 98.62 229 HIS A CA 1
ATOM 1781 C C . HIS A 1 229 ? -8.426 -13.274 4.666 1.00 98.62 229 HIS A C 1
ATOM 1783 O O . HIS A 1 229 ? -7.932 -13.765 3.654 1.00 98.62 229 HIS A O 1
ATOM 1789 N N . ASN A 1 230 ? -7.663 -12.676 5.583 1.00 98.62 230 ASN A N 1
ATOM 1790 C CA . ASN A 1 230 ? -6.212 -12.577 5.442 1.00 98.62 230 ASN A CA 1
ATOM 1791 C C . ASN A 1 230 ? -5.490 -13.715 6.162 1.00 98.62 230 ASN A C 1
ATOM 1793 O O . ASN A 1 230 ? -5.993 -14.267 7.137 1.00 98.62 230 ASN A O 1
ATOM 1797 N N . SER A 1 231 ? -4.276 -14.024 5.714 1.00 97.94 231 SER A N 1
ATOM 1798 C CA . SER A 1 231 ? -3.344 -14.903 6.422 1.00 97.94 231 SER A CA 1
ATOM 1799 C C . SER A 1 231 ? -2.096 -14.127 6.823 1.00 97.94 231 SER A C 1
ATOM 1801 O O . SER A 1 231 ? -1.391 -13.611 5.963 1.00 97.94 231 SER A O 1
ATOM 1803 N N . PHE A 1 232 ? -1.799 -14.074 8.115 1.00 95.94 232 PHE A N 1
ATOM 1804 C CA . PHE A 1 232 ? -0.580 -13.497 8.673 1.00 95.94 232 PHE A CA 1
ATOM 1805 C C . PHE A 1 232 ? 0.248 -14.619 9.289 1.00 95.94 232 PHE A C 1
ATOM 1807 O O . PHE A 1 232 ? -0.256 -15.375 10.119 1.00 95.94 232 PHE A O 1
ATOM 1814 N N . ILE A 1 233 ? 1.495 -14.775 8.850 1.00 93.44 233 ILE A N 1
ATOM 1815 C CA . ILE A 1 233 ? 2.323 -15.928 9.218 1.00 93.44 233 ILE A CA 1
ATOM 1816 C C . ILE A 1 233 ? 3.726 -15.461 9.587 1.00 93.44 233 ILE A C 1
ATOM 1818 O O . ILE A 1 233 ? 4.384 -14.789 8.794 1.00 93.44 233 ILE A O 1
ATOM 1822 N N . ASN A 1 234 ? 4.225 -15.886 10.746 1.00 89.38 234 ASN A N 1
ATOM 1823 C CA . ASN A 1 234 ? 5.568 -15.559 11.231 1.00 89.38 234 ASN A CA 1
ATOM 1824 C C . ASN A 1 234 ? 5.807 -14.041 11.319 1.00 89.38 234 ASN A C 1
ATOM 1826 O O . ASN A 1 234 ? 6.885 -13.558 10.969 1.00 89.38 234 ASN A O 1
ATOM 1830 N N . ASN A 1 235 ? 4.792 -13.286 11.749 1.00 88.06 235 ASN A N 1
ATOM 1831 C CA . ASN A 1 235 ? 4.955 -11.860 12.003 1.00 88.06 235 ASN A CA 1
ATOM 1832 C C . ASN A 1 235 ? 5.634 -11.656 13.352 1.00 88.06 235 ASN A C 1
ATOM 1834 O O . ASN A 1 235 ? 5.180 -12.186 14.366 1.00 88.06 235 ASN A O 1
ATOM 1838 N N . HIS A 1 236 ? 6.716 -10.888 13.376 1.00 83.12 236 HIS A N 1
ATOM 1839 C CA . HIS A 1 236 ? 7.570 -10.827 14.549 1.00 83.12 236 HIS A CA 1
ATOM 1840 C C . HIS A 1 236 ? 7.180 -9.755 15.575 1.00 83.12 236 HIS A C 1
ATOM 1842 O O . HIS A 1 236 ? 7.603 -9.864 16.721 1.00 83.12 236 HIS A O 1
ATOM 1848 N N . ALA A 1 237 ? 6.357 -8.776 15.192 1.00 83.75 237 ALA A N 1
ATOM 1849 C CA . ALA A 1 237 ? 5.757 -7.771 16.077 1.00 83.75 237 ALA A CA 1
ATOM 1850 C C . ALA A 1 237 ? 4.237 -7.670 15.798 1.00 83.75 237 ALA A C 1
ATOM 1852 O O . ALA A 1 237 ? 3.627 -8.657 15.373 1.00 83.75 237 ALA A O 1
ATOM 1853 N N . TYR A 1 238 ? 3.605 -6.513 16.042 1.00 85.25 238 TYR A N 1
ATOM 1854 C CA . TYR A 1 238 ? 2.162 -6.331 15.835 1.00 85.25 238 TYR A CA 1
ATOM 1855 C C . TYR A 1 238 ? 1.735 -6.628 14.406 1.00 85.25 238 TYR A C 1
ATOM 1857 O O . TYR A 1 238 ? 2.265 -6.087 13.443 1.00 85.25 238 TYR A O 1
ATOM 1865 N N . VAL A 1 239 ? 0.689 -7.427 14.251 1.00 89.12 239 VAL A N 1
ATOM 1866 C CA . VAL A 1 239 ? 0.096 -7.617 12.929 1.00 89.12 239 VAL A CA 1
ATOM 1867 C C . VAL A 1 239 ? -0.576 -6.327 12.462 1.00 89.12 239 VAL A C 1
ATOM 1869 O O . VAL A 1 239 ? -0.383 -5.902 11.324 1.00 89.12 239 VAL A O 1
ATOM 1872 N N . ILE A 1 240 ? -1.324 -5.690 13.359 1.00 88.94 240 ILE A N 1
ATOM 1873 C CA . ILE A 1 240 ? -2.014 -4.429 13.120 1.00 88.94 240 ILE A CA 1
ATOM 1874 C C . ILE A 1 240 ? -1.771 -3.563 14.347 1.00 88.94 240 ILE A C 1
ATOM 1876 O O . ILE A 1 240 ? -2.211 -3.912 15.438 1.00 88.94 240 ILE A O 1
ATOM 1880 N N . LEU A 1 241 ? -1.057 -2.455 14.178 1.00 89.50 241 LEU A N 1
ATOM 1881 C CA . LEU A 1 241 ? -0.929 -1.452 15.226 1.00 89.50 241 LEU A CA 1
ATOM 1882 C C . LEU A 1 241 ? -1.840 -0.287 14.862 1.00 89.50 241 LEU A C 1
ATOM 1884 O O . LEU A 1 241 ? -1.456 0.513 14.016 1.00 89.50 241 LEU A O 1
ATOM 1888 N N . ASN A 1 242 ? -3.037 -0.275 15.452 1.00 90.88 242 ASN A N 1
ATOM 1889 C CA . ASN A 1 242 ? -3.981 0.839 15.568 1.00 90.88 242 ASN A CA 1
ATOM 1890 C C . ASN A 1 242 ? -5.054 0.452 16.592 1.00 90.88 242 ASN A C 1
ATOM 1892 O O . ASN A 1 242 ? -5.503 -0.697 16.584 1.00 90.88 242 ASN A O 1
ATOM 1896 N N . ASN A 1 243 ? -5.508 1.419 17.389 1.00 90.19 243 ASN A N 1
ATOM 1897 C CA . ASN A 1 243 ? -6.538 1.214 18.410 1.00 90.19 243 ASN A CA 1
ATOM 1898 C C . ASN A 1 243 ? -7.842 1.962 18.093 1.00 90.19 243 ASN A C 1
ATOM 1900 O O . ASN A 1 243 ? -8.882 1.676 18.682 1.00 90.19 243 ASN A O 1
ATOM 1904 N N . TYR A 1 244 ? -7.812 2.916 17.161 1.00 94.38 244 TYR A N 1
ATOM 1905 C CA . TYR A 1 244 ? -8.889 3.885 16.990 1.00 94.38 244 TYR A CA 1
ATOM 1906 C C . TYR A 1 244 ? -9.699 3.585 15.730 1.00 94.38 244 TYR A C 1
ATOM 1908 O O . TYR A 1 244 ? -9.269 3.876 14.608 1.00 94.38 244 TYR A O 1
ATOM 1916 N N . TYR A 1 245 ? -10.887 3.013 15.932 1.00 96.31 245 TYR A N 1
ATOM 1917 C CA . TYR A 1 245 ? -11.831 2.659 14.874 1.00 96.31 245 TYR A CA 1
ATOM 1918 C C . TYR A 1 245 ? -13.237 3.146 15.207 1.00 96.31 245 TYR A C 1
ATOM 1920 O O . TYR A 1 245 ? -13.714 2.938 16.321 1.00 96.31 245 TYR A O 1
ATOM 1928 N N . TYR A 1 246 ? -13.929 3.726 14.226 1.00 98.00 246 TYR A N 1
ATOM 1929 C CA . TYR A 1 246 ? -15.356 4.030 14.360 1.00 98.00 246 TYR A CA 1
ATOM 1930 C C . TYR A 1 246 ? -16.235 2.860 13.893 1.00 98.00 246 TYR A C 1
ATOM 1932 O O . TYR A 1 246 ? -17.112 2.389 14.623 1.00 98.00 246 TYR A O 1
ATOM 1940 N N . GLU A 1 247 ? -15.976 2.346 12.690 1.00 98.31 247 GLU A N 1
ATOM 1941 C CA . GLU A 1 247 ? -16.601 1.145 12.140 1.00 98.31 247 GLU A CA 1
ATOM 1942 C C . GLU A 1 247 ? -15.512 0.175 11.669 1.00 98.31 247 GLU A C 1
ATOM 1944 O O . GLU A 1 247 ? -14.674 0.526 10.842 1.00 98.31 247 GLU A O 1
ATOM 1949 N N . ALA A 1 248 ? -15.494 -1.051 12.196 1.00 97.62 248 ALA A N 1
ATOM 1950 C CA . ALA A 1 248 ? -14.483 -2.033 11.827 1.00 97.62 248 ALA A CA 1
ATOM 1951 C C . ALA A 1 248 ? -14.992 -3.476 11.835 1.00 97.62 248 ALA A C 1
ATOM 1953 O O . ALA A 1 248 ? -15.640 -3.932 12.779 1.00 97.62 248 ALA A O 1
ATOM 1954 N N . TYR A 1 249 ? -14.625 -4.212 10.788 1.00 98.00 249 TYR A N 1
ATOM 1955 C CA . TYR A 1 249 ? -14.935 -5.621 10.586 1.00 98.00 249 TYR A CA 1
ATOM 1956 C C . TYR A 1 249 ? -13.635 -6.408 10.466 1.00 98.00 249 TYR A C 1
ATOM 1958 O O . TYR A 1 249 ? -12.936 -6.333 9.454 1.00 98.00 249 TYR A O 1
ATOM 1966 N N . PHE A 1 250 ? -13.337 -7.206 11.483 1.00 96.38 250 PHE A N 1
ATOM 1967 C CA . PHE A 1 250 ? -12.180 -8.091 11.499 1.00 96.38 250 PHE A CA 1
ATOM 1968 C C . PHE A 1 250 ? -12.661 -9.524 11.462 1.00 96.38 250 PHE A C 1
ATOM 1970 O O . PHE A 1 250 ? -13.070 -10.088 12.485 1.00 96.38 250 PHE A O 1
ATOM 1977 N N . THR A 1 251 ? -12.672 -10.104 10.266 1.00 97.62 251 THR A N 1
ATOM 1978 C CA . THR A 1 251 ? -13.341 -11.386 10.060 1.00 97.62 251 THR A CA 1
ATOM 1979 C C . THR A 1 251 ? -12.537 -12.379 9.249 1.00 97.62 251 THR A C 1
ATOM 1981 O O . THR A 1 251 ? -11.823 -12.013 8.328 1.00 97.62 251 THR A O 1
ATOM 1984 N N . ASN A 1 252 ? -12.686 -13.664 9.562 1.00 98.12 252 ASN A N 1
ATOM 1985 C CA . ASN A 1 252 ? -12.146 -14.754 8.745 1.00 98.12 252 ASN A CA 1
ATOM 1986 C C . ASN A 1 252 ? -10.615 -14.706 8.554 1.00 98.12 252 ASN A C 1
ATOM 1988 O O . ASN A 1 252 ? -10.123 -15.180 7.534 1.00 98.12 252 ASN A O 1
ATOM 1992 N N . ASN A 1 253 ? -9.858 -14.118 9.486 1.00 97.94 253 ASN A N 1
ATOM 1993 C CA . ASN A 1 253 ? -8.402 -14.035 9.373 1.00 97.94 253 ASN A CA 1
ATOM 1994 C C . ASN A 1 253 ? -7.711 -15.225 10.054 1.00 97.94 253 ASN A C 1
ATOM 1996 O O . ASN A 1 253 ? -8.176 -15.734 11.075 1.00 97.94 253 ASN A O 1
ATOM 2000 N N . LEU A 1 254 ? -6.570 -15.631 9.506 1.00 96.88 254 LEU A N 1
ATOM 2001 C CA . LEU A 1 254 ? -5.673 -16.638 10.054 1.00 96.88 254 LEU A CA 1
ATOM 2002 C C . LEU A 1 254 ? -4.381 -15.967 10.533 1.00 96.88 254 LEU A C 1
ATOM 2004 O O . LEU A 1 254 ? -3.693 -15.322 9.748 1.00 96.88 254 LEU A O 1
ATOM 2008 N N . PHE A 1 255 ? -4.029 -16.165 11.798 1.00 94.25 255 PHE A N 1
ATOM 2009 C CA . PHE A 1 255 ? -2.790 -15.701 12.413 1.00 94.25 255 PHE A CA 1
ATOM 2010 C C . PHE A 1 255 ? -1.987 -16.921 12.868 1.00 94.25 255 PHE A C 1
ATOM 2012 O O . PHE A 1 255 ? -2.452 -17.692 13.706 1.00 94.25 255 PHE A O 1
ATOM 2019 N N . VAL A 1 256 ? -0.802 -17.120 12.294 1.00 92.69 256 VAL A N 1
ATOM 2020 C CA . VAL A 1 256 ? 0.086 -18.247 12.606 1.00 92.69 256 VAL A CA 1
ATOM 2021 C C . VAL A 1 256 ? 1.434 -17.709 13.057 1.00 92.69 256 VAL A C 1
ATOM 2023 O O . VAL A 1 256 ? 2.089 -17.020 12.280 1.00 92.69 256 VAL A O 1
ATOM 2026 N N . ASN A 1 257 ? 1.865 -18.027 14.278 1.00 88.56 257 ASN A N 1
ATOM 2027 C CA . ASN A 1 257 ? 3.122 -17.537 14.856 1.00 88.56 257 ASN A CA 1
ATOM 2028 C C . ASN A 1 257 ? 3.248 -16.015 14.684 1.00 88.56 257 ASN A C 1
ATOM 2030 O O . ASN A 1 257 ? 4.141 -15.517 13.999 1.00 88.56 257 ASN A O 1
ATOM 2034 N N . CYS A 1 258 ? 2.274 -15.277 15.199 1.00 87.19 258 CYS A N 1
ATOM 2035 C CA . CYS A 1 258 ? 2.284 -13.819 15.152 1.00 87.19 258 CYS A CA 1
ATOM 2036 C C . CYS A 1 258 ? 2.731 -13.266 16.505 1.00 87.19 258 CYS A C 1
ATOM 2038 O O . CYS A 1 258 ? 2.544 -13.918 17.526 1.00 87.19 258 CYS A O 1
ATOM 2040 N N . GLN A 1 259 ? 3.308 -12.064 16.498 1.00 81.19 259 GLN A N 1
ATOM 2041 C CA . GLN A 1 259 ? 3.899 -11.423 17.675 1.00 81.19 259 GLN A CA 1
ATOM 2042 C C . GLN A 1 259 ? 5.023 -12.223 18.337 1.00 81.19 259 GLN A C 1
ATOM 2044 O O . GLN A 1 259 ? 5.172 -12.241 19.555 1.00 81.19 259 GLN A O 1
ATOM 2049 N N . ILE A 1 260 ? 5.858 -12.877 17.532 1.00 78.88 260 ILE A N 1
ATOM 2050 C CA . ILE A 1 260 ? 6.839 -13.826 18.068 1.00 78.88 260 ILE A CA 1
ATOM 2051 C C . ILE A 1 260 ? 7.933 -13.197 18.940 1.00 78.88 260 ILE A C 1
ATOM 2053 O O . ILE A 1 260 ? 8.627 -13.914 19.647 1.00 78.88 260 ILE A O 1
ATOM 2057 N N . LYS A 1 261 ? 8.152 -11.880 18.874 1.00 77.25 261 LYS A N 1
ATOM 2058 C CA . LYS A 1 261 ? 9.101 -11.215 19.773 1.00 77.25 261 LYS A CA 1
ATOM 2059 C C . LYS A 1 261 ? 8.449 -10.734 21.081 1.00 77.25 261 LYS A C 1
ATOM 2061 O O . LYS A 1 261 ? 9.175 -10.329 21.981 1.00 77.25 261 LYS A O 1
ATOM 2066 N N . GLY A 1 262 ? 7.121 -10.801 21.204 1.00 72.19 262 GLY A N 1
ATOM 2067 C CA . GLY A 1 262 ? 6.375 -10.304 22.361 1.00 72.19 262 GLY A CA 1
ATOM 2068 C C . GLY A 1 262 ? 6.287 -8.777 22.421 1.00 72.19 262 GLY A C 1
ATOM 2069 O O . GLY A 1 262 ? 6.393 -8.099 21.402 1.00 72.19 262 GLY A O 1
ATOM 2070 N N . GLU A 1 263 ? 6.089 -8.254 23.629 1.00 74.12 263 GLU A N 1
ATOM 2071 C CA . GLU A 1 263 ? 6.001 -6.826 23.947 1.00 74.12 263 GLU A CA 1
ATOM 2072 C C . GLU A 1 263 ? 7.059 -6.468 25.000 1.00 74.12 263 GLU A C 1
ATOM 2074 O O . GLU A 1 263 ? 7.339 -7.263 25.903 1.00 74.12 263 GLU A O 1
ATOM 2079 N N . ASP A 1 264 ? 7.637 -5.268 24.912 1.00 74.12 264 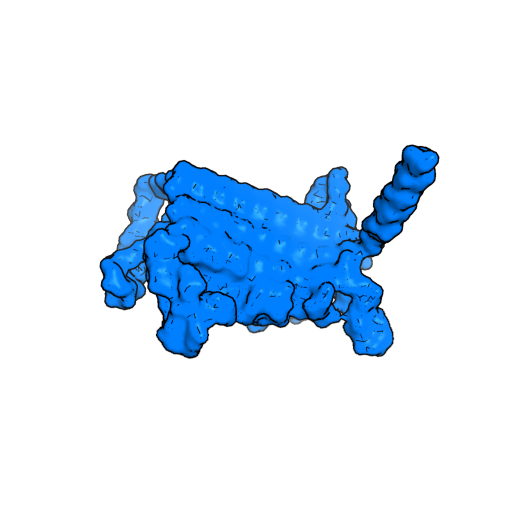ASP A N 1
ATOM 2080 C CA . ASP A 1 264 ? 8.575 -4.790 25.930 1.00 74.12 264 ASP A CA 1
ATOM 2081 C C . ASP A 1 264 ? 7.820 -4.478 27.236 1.00 74.12 264 ASP A C 1
ATOM 2083 O O . ASP A 1 264 ? 6.845 -3.727 27.249 1.00 74.12 264 ASP A O 1
ATOM 2087 N N . TYR A 1 265 ? 8.287 -5.012 28.371 1.00 74.75 265 TYR A N 1
ATOM 2088 C CA . TYR A 1 265 ? 7.694 -4.748 29.688 1.00 74.75 265 TYR A CA 1
ATOM 2089 C C . TYR A 1 265 ? 7.546 -3.250 29.983 1.00 74.75 265 TYR A C 1
ATOM 2091 O O . TYR A 1 265 ? 6.562 -2.832 30.587 1.00 74.75 265 TYR A O 1
ATOM 2099 N N . THR A 1 266 ? 8.505 -2.430 29.554 1.00 79.00 266 THR A N 1
ATOM 2100 C CA . THR A 1 266 ? 8.448 -0.975 29.720 1.00 79.00 266 THR A CA 1
ATOM 2101 C C . THR A 1 266 ? 7.312 -0.344 28.923 1.00 79.00 266 THR A C 1
ATOM 2103 O O . THR A 1 266 ? 6.683 0.573 29.440 1.00 79.00 266 THR A O 1
ATOM 2106 N N . VAL A 1 267 ? 7.000 -0.863 27.731 1.00 73.31 267 VAL A N 1
ATOM 2107 C CA . VAL A 1 267 ? 5.856 -0.430 26.916 1.00 73.31 267 VAL A CA 1
ATOM 2108 C C . VAL A 1 267 ? 4.553 -0.823 27.605 1.00 73.31 267 VAL A C 1
ATOM 2110 O O . VAL A 1 267 ? 3.695 0.031 27.802 1.00 73.31 267 VAL A O 1
ATOM 2113 N N . ILE A 1 268 ? 4.455 -2.058 28.111 1.00 75.50 268 ILE A N 1
ATOM 2114 C CA . ILE A 1 268 ? 3.283 -2.514 28.880 1.00 75.50 268 ILE A CA 1
ATOM 2115 C C . ILE A 1 268 ? 3.011 -1.590 30.074 1.00 75.50 268 ILE A C 1
ATOM 2117 O O . ILE A 1 268 ? 1.863 -1.273 30.350 1.00 75.50 268 ILE A O 1
ATOM 2121 N N . GLN A 1 269 ? 4.039 -1.130 30.794 1.00 77.88 269 GLN A N 1
ATOM 2122 C CA . GLN A 1 269 ? 3.848 -0.233 31.947 1.00 77.88 269 GLN A CA 1
ATOM 2123 C C . GLN A 1 269 ? 3.358 1.178 31.576 1.00 77.88 269 GLN A C 1
ATOM 2125 O O . GLN A 1 269 ? 2.981 1.930 32.473 1.00 77.88 269 GLN A O 1
ATOM 2130 N N . LEU A 1 270 ? 3.404 1.561 30.297 1.00 72.62 270 LEU A N 1
ATOM 2131 C CA . LEU A 1 270 ? 2.919 2.854 29.809 1.00 72.62 270 LEU A CA 1
ATOM 2132 C C . LEU A 1 270 ? 1.508 2.769 29.216 1.00 72.62 270 LEU A C 1
ATOM 2134 O O . LEU A 1 270 ? 0.840 3.799 29.125 1.00 72.62 270 LEU A O 1
ATOM 2138 N N . GLU A 1 271 ? 1.051 1.572 28.844 1.00 67.69 271 GLU A N 1
ATOM 2139 C CA . GLU A 1 271 ? -0.313 1.353 28.368 1.00 67.69 271 GLU A CA 1
ATOM 2140 C C . GLU A 1 271 ? -1.322 1.566 29.510 1.00 67.69 271 GLU A C 1
ATOM 2142 O O . GLU A 1 271 ? -1.123 1.011 30.594 1.00 67.69 271 GLU A O 1
ATOM 2147 N N . PRO A 1 272 ? -2.423 2.316 29.301 1.00 66.00 272 PRO A N 1
ATOM 2148 C CA . PRO A 1 272 ? -3.398 2.623 30.355 1.00 66.00 272 PRO A CA 1
ATOM 2149 C C . PRO A 1 272 ? -3.936 1.393 31.098 1.00 66.00 272 PRO A C 1
ATOM 2151 O O . PRO A 1 272 ? -4.173 1.448 32.307 1.00 66.00 272 PRO A O 1
ATOM 2154 N N . ASP A 1 273 ? -4.082 0.280 30.376 1.00 67.12 273 ASP A N 1
ATOM 2155 C CA . ASP A 1 273 ? -4.602 -0.984 30.898 1.00 67.12 273 ASP A CA 1
ATOM 2156 C C . ASP A 1 273 ? -3.498 -1.964 31.338 1.00 67.12 273 ASP A C 1
ATOM 2158 O O . ASP A 1 273 ? -3.793 -3.040 31.860 1.00 67.12 273 ASP A O 1
ATOM 2162 N N . HIS A 1 274 ? -2.223 -1.599 31.164 1.00 69.75 274 HIS A N 1
ATOM 2163 C CA . HIS A 1 274 ? -1.047 -2.429 31.434 1.00 69.75 274 HIS A CA 1
ATOM 2164 C C . HIS A 1 274 ? -1.107 -3.842 30.825 1.00 69.75 274 HIS A C 1
ATOM 2166 O O . HIS A 1 274 ? -0.676 -4.821 31.447 1.00 69.75 274 HIS A O 1
ATOM 2172 N N . ILE A 1 275 ? -1.642 -3.956 29.608 1.00 68.75 275 ILE A N 1
ATOM 2173 C CA . ILE A 1 275 ? -1.723 -5.207 28.847 1.00 68.75 275 ILE A CA 1
ATOM 2174 C C . ILE A 1 275 ? -1.015 -5.065 27.490 1.00 68.75 275 ILE A C 1
ATOM 2176 O O . ILE A 1 275 ? -1.055 -3.987 26.901 1.00 68.75 275 ILE A O 1
ATOM 2180 N N . PRO A 1 276 ? -0.379 -6.130 26.968 1.00 66.31 276 PRO A N 1
ATOM 2181 C CA . PRO A 1 276 ? 0.139 -6.138 25.602 1.00 66.31 276 PRO A CA 1
ATOM 2182 C C . PRO A 1 276 ? -0.984 -5.977 24.572 1.00 66.31 276 PRO A C 1
ATOM 2184 O O . PRO A 1 276 ? -2.038 -6.608 24.699 1.00 66.31 276 PRO A O 1
ATOM 2187 N N . THR A 1 277 ? -0.734 -5.209 23.510 1.00 66.62 277 THR A N 1
ATOM 2188 C CA . THR A 1 277 ? -1.611 -5.226 22.331 1.00 66.62 277 THR A CA 1
ATOM 2189 C C . THR A 1 277 ? -1.253 -6.427 21.466 1.00 66.62 277 THR A C 1
ATOM 2191 O O . THR A 1 277 ? -0.276 -6.399 20.720 1.00 66.62 277 THR A O 1
ATOM 2194 N N . ASP A 1 278 ? -2.063 -7.477 21.545 1.00 65.56 278 ASP A N 1
ATOM 2195 C CA . ASP A 1 278 ? -1.847 -8.731 20.827 1.00 65.56 278 ASP A CA 1
ATOM 2196 C C . ASP A 1 278 ? -2.759 -8.772 19.591 1.00 65.56 278 ASP A C 1
ATOM 2198 O O . ASP A 1 278 ? -3.950 -8.920 19.730 1.00 65.56 278 ASP A O 1
ATOM 2202 N N . ILE A 1 279 ? -2.312 -8.609 18.353 1.00 80.25 279 ILE A N 1
ATOM 2203 C CA . ILE A 1 279 ? -3.152 -8.627 17.124 1.00 80.25 279 ILE A CA 1
ATOM 2204 C C . ILE A 1 279 ? -4.070 -7.416 16.867 1.00 80.25 279 ILE A C 1
ATOM 2206 O O . ILE A 1 279 ? -3.957 -6.843 15.783 1.00 80.25 279 ILE A O 1
ATOM 2210 N N . MET A 1 280 ? -4.976 -7.041 17.776 1.00 81.06 280 MET A N 1
ATOM 2211 C CA . MET A 1 280 ? -5.880 -5.887 17.606 1.00 81.06 280 MET A CA 1
ATOM 2212 C C . MET A 1 280 ? -6.081 -5.138 18.920 1.00 81.06 280 MET A C 1
ATOM 2214 O O . MET A 1 280 ? -6.529 -5.729 19.900 1.00 81.06 280 MET A O 1
ATOM 2218 N N . GLY A 1 281 ? -5.863 -3.823 18.893 1.00 82.38 281 GLY A N 1
ATOM 2219 C CA . GLY A 1 281 ? -6.308 -2.923 19.950 1.00 82.38 281 GLY A CA 1
ATOM 2220 C C . GLY A 1 281 ? -7.623 -2.226 19.599 1.00 82.38 281 GLY A C 1
ATOM 2221 O O . GLY A 1 281 ? -7.955 -2.021 18.429 1.00 82.38 281 GLY A O 1
ATOM 2222 N N . LEU A 1 282 ? -8.378 -1.869 20.634 1.00 87.25 282 LEU A N 1
ATOM 2223 C CA . LEU A 1 282 ? -9.588 -1.057 20.553 1.00 87.25 282 LEU A CA 1
ATOM 2224 C C . LEU A 1 282 ? -9.548 -0.056 21.699 1.00 87.25 282 LEU A C 1
ATOM 2226 O O . LEU A 1 282 ? -9.378 -0.455 22.847 1.00 87.25 282 LEU A O 1
ATOM 2230 N N . ASP A 1 283 ? -9.733 1.219 21.391 1.00 88.06 283 ASP A N 1
ATOM 2231 C CA . ASP A 1 283 ? -9.757 2.285 22.386 1.00 88.06 283 ASP A CA 1
ATOM 2232 C C . ASP A 1 283 ? -10.751 3.391 21.985 1.00 88.06 283 ASP A C 1
ATOM 2234 O O . ASP A 1 283 ? -11.291 3.424 20.875 1.00 88.06 283 ASP A O 1
ATOM 2238 N N . THR A 1 284 ? -11.033 4.286 22.924 1.00 90.44 284 THR A N 1
ATOM 2239 C CA . THR A 1 284 ? -11.979 5.388 22.784 1.00 90.44 284 THR A CA 1
ATOM 2240 C C . THR A 1 284 ? -11.415 6.463 21.860 1.00 90.44 284 THR A C 1
ATOM 2242 O O . THR A 1 284 ? -10.299 6.946 22.047 1.00 90.44 284 THR A O 1
ATOM 2245 N N . ILE A 1 285 ? -12.220 6.905 20.895 1.00 94.56 285 ILE A N 1
ATOM 2246 C CA . ILE A 1 285 ? -11.887 8.050 20.046 1.00 94.56 285 ILE A CA 1
ATOM 2247 C C . ILE A 1 285 ? -12.014 9.317 20.894 1.00 94.56 285 ILE A C 1
ATOM 2249 O O . ILE A 1 285 ? -13.012 9.522 21.587 1.00 94.56 285 ILE A O 1
ATOM 2253 N N . ASN A 1 286 ? -11.011 10.184 20.828 1.00 93.25 286 ASN A N 1
ATOM 2254 C CA . ASN A 1 286 ? -11.007 11.486 21.486 1.00 93.25 286 ASN A CA 1
ATOM 2255 C C . ASN A 1 286 ? -10.197 12.494 20.642 1.00 93.25 286 ASN A C 1
ATOM 2257 O O . ASN A 1 286 ? -9.728 12.167 19.557 1.00 93.25 286 ASN A O 1
ATOM 2261 N N . THR A 1 287 ? -10.049 13.729 21.116 1.00 93.94 287 THR A N 1
ATOM 2262 C CA . THR A 1 287 ? -9.328 14.793 20.396 1.00 93.94 287 THR A CA 1
ATOM 2263 C C . THR A 1 287 ? -7.815 14.819 20.647 1.00 93.94 287 THR A C 1
ATOM 2265 O O . THR A 1 287 ? -7.134 15.694 20.121 1.00 93.94 287 THR A O 1
ATOM 2268 N N . SER A 1 288 ? -7.256 13.883 21.429 1.00 93.00 288 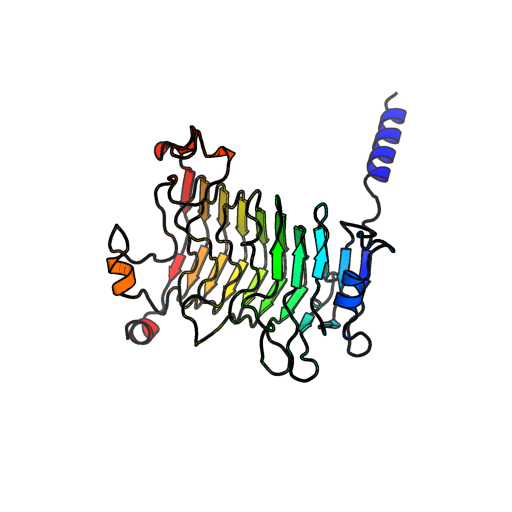SER A N 1
ATOM 2269 C CA . SER A 1 288 ? -5.801 13.741 21.606 1.00 93.00 288 SER A CA 1
ATOM 2270 C C . SER A 1 288 ? -5.130 12.919 20.504 1.00 93.00 288 SER A C 1
ATOM 2272 O O . SER A 1 288 ? -3.906 12.818 20.491 1.00 93.00 288 SER A O 1
ATOM 2274 N N . ILE A 1 289 ? -5.914 12.327 19.602 1.00 94.56 289 ILE A N 1
ATOM 2275 C CA . ILE A 1 289 ? -5.449 11.639 18.394 1.00 94.56 289 ILE A CA 1
ATOM 2276 C C . ILE A 1 289 ? -5.826 12.449 17.150 1.00 94.56 289 ILE A C 1
ATOM 2278 O O . ILE A 1 289 ? -6.689 13.327 17.201 1.00 94.56 289 ILE A O 1
ATOM 2282 N N . LEU A 1 290 ? -5.213 12.137 16.011 1.00 95.94 290 LEU A N 1
ATOM 2283 C CA . LEU A 1 290 ? -5.607 12.716 14.730 1.00 95.94 290 LEU A CA 1
ATOM 2284 C C . LEU A 1 290 ? -6.967 12.158 14.293 1.00 95.94 290 LEU A C 1
ATOM 2286 O O . LEU A 1 290 ? -7.167 10.945 14.230 1.00 95.94 290 LEU A O 1
ATOM 2290 N N . VAL A 1 291 ? -7.894 13.041 13.938 1.00 96.56 291 VAL A N 1
ATOM 2291 C CA . VAL A 1 291 ? -9.227 12.685 13.436 1.00 96.56 291 VAL A CA 1
ATOM 2292 C C . VAL A 1 291 ? -9.556 13.502 12.193 1.00 96.56 291 VAL A C 1
ATOM 2294 O O . VAL A 1 291 ? -8.986 14.575 11.983 1.00 96.56 291 VAL A O 1
ATOM 2297 N N . GLN A 1 292 ? -10.477 13.003 11.373 1.00 95.94 292 GLN A N 1
ATOM 2298 C CA . GLN A 1 292 ? -10.986 13.745 10.227 1.00 95.94 292 GLN A CA 1
ATOM 2299 C C . GLN A 1 292 ? -11.717 15.033 10.661 1.00 95.94 292 GLN A C 1
ATOM 2301 O O . GLN A 1 292 ? -12.338 15.052 11.731 1.00 95.94 292 GLN A O 1
ATOM 2306 N N . PRO A 1 293 ? -11.714 16.103 9.842 1.00 93.81 293 PRO A N 1
ATOM 2307 C CA . PRO A 1 293 ? -12.411 17.349 10.166 1.00 93.81 293 PRO A CA 1
ATOM 2308 C C . PRO A 1 293 ? -13.903 17.171 10.484 1.00 93.81 293 PRO A C 1
ATOM 2310 O O . PRO A 1 293 ? -14.420 17.828 11.384 1.00 93.81 293 PRO A O 1
ATOM 2313 N N . GLU A 1 294 ? -14.603 16.268 9.794 1.00 93.38 294 GLU A N 1
ATOM 2314 C CA . GLU A 1 294 ? -16.029 15.991 10.013 1.00 93.38 294 GLU A CA 1
ATOM 2315 C C . GLU A 1 294 ? -16.340 15.279 11.336 1.00 93.38 294 GLU A C 1
ATOM 2317 O O . GLU A 1 294 ? -17.502 15.211 11.742 1.00 93.38 294 GLU A O 1
ATOM 2322 N N . VAL A 1 295 ? -15.321 14.739 12.008 1.00 96.88 295 VAL A N 1
ATOM 2323 C CA . VAL A 1 295 ? -15.457 14.068 13.306 1.00 96.88 295 VAL A CA 1
ATOM 2324 C C . VAL A 1 295 ? -15.472 15.081 14.457 1.00 96.88 295 VAL A C 1
ATOM 2326 O O . VAL A 1 295 ? -15.932 14.764 15.556 1.00 96.88 295 VAL A O 1
ATOM 2329 N N . LEU A 1 296 ? -15.036 16.318 14.214 1.00 96.56 296 LEU A N 1
ATOM 2330 C CA . LEU A 1 296 ? -14.945 17.382 15.211 1.00 96.56 296 LEU A CA 1
ATOM 2331 C C . LEU A 1 296 ? -16.197 18.269 15.219 1.00 96.56 296 LEU A C 1
ATOM 2333 O O . LEU A 1 296 ? -16.699 18.690 14.179 1.00 96.56 296 LEU A O 1
ATOM 2337 N N . GLN A 1 297 ? -16.680 18.603 16.416 1.00 96.12 297 GLN A N 1
ATOM 2338 C CA . GLN A 1 297 ? -17.655 19.683 16.616 1.00 96.12 297 GLN A CA 1
ATOM 2339 C C . GLN A 1 297 ? -16.935 21.027 16.783 1.00 96.12 297 GLN A C 1
ATOM 2341 O O . GLN A 1 297 ? -17.407 22.058 16.297 1.00 96.12 297 GLN A O 1
ATOM 2346 N N . ASP A 1 298 ? -15.804 20.989 17.488 1.00 93.06 298 ASP A N 1
ATOM 2347 C CA . ASP A 1 298 ? -14.824 22.053 17.676 1.00 93.06 298 ASP A CA 1
ATOM 2348 C C . ASP A 1 298 ? -13.448 21.431 17.995 1.00 93.06 298 ASP A C 1
ATOM 2350 O O . ASP A 1 298 ? -13.291 20.212 17.981 1.00 93.06 298 ASP A O 1
ATOM 2354 N N . GLU A 1 299 ? -12.439 22.255 18.286 1.00 88.12 299 GLU A N 1
ATOM 2355 C CA . GLU A 1 299 ? -11.057 21.807 18.531 1.00 88.12 299 GLU A CA 1
ATOM 2356 C C . GLU A 1 299 ? -10.898 20.847 19.726 1.00 88.12 299 GLU A C 1
ATOM 2358 O O . GLU A 1 299 ? -9.886 20.159 19.821 1.00 88.12 299 GLU A O 1
ATOM 2363 N N . ASN A 1 300 ? -11.862 20.798 20.653 1.00 92.62 300 ASN A N 1
ATOM 2364 C CA . ASN A 1 300 ? -11.743 20.030 21.895 1.00 92.62 300 ASN A CA 1
ATOM 2365 C C . ASN A 1 300 ? -12.832 18.967 22.064 1.00 92.62 300 ASN A C 1
ATOM 2367 O O . ASN A 1 300 ? -12.796 18.218 23.042 1.00 92.62 300 ASN A O 1
ATOM 2371 N N . THR A 1 301 ? -13.800 18.888 21.150 1.00 95.12 301 THR A N 1
ATOM 2372 C CA . THR A 1 301 ? -14.935 17.975 21.271 1.00 95.12 301 THR A CA 1
ATOM 2373 C C . THR A 1 301 ? -15.282 17.291 19.954 1.00 95.12 301 THR A C 1
ATOM 2375 O O . THR A 1 301 ? -15.240 17.876 18.870 1.00 95.12 301 THR A O 1
ATOM 2378 N N . LEU A 1 302 ? -15.666 16.020 20.062 1.00 97.31 302 LEU A N 1
ATOM 2379 C CA . LEU A 1 302 ? -16.164 15.240 18.935 1.00 97.31 302 LEU A CA 1
ATOM 2380 C C . LEU A 1 302 ? -17.613 15.633 18.609 1.00 97.31 302 LEU A C 1
ATOM 2382 O O . LEU A 1 302 ? -18.418 15.900 19.507 1.00 97.31 302 LEU A O 1
ATOM 2386 N N . ALA A 1 303 ? -17.962 15.624 17.326 1.00 97.25 303 ALA A N 1
ATOM 2387 C CA . ALA A 1 303 ? -19.334 15.771 16.855 1.00 97.25 303 ALA A CA 1
ATOM 2388 C C . ALA A 1 303 ? -20.136 14.483 17.074 1.00 97.25 303 ALA A C 1
ATOM 2390 O O . ALA A 1 303 ? -19.593 13.379 17.092 1.00 97.25 303 ALA A O 1
ATOM 2391 N N . ALA A 1 304 ? -21.459 14.606 17.201 1.00 95.44 304 ALA A N 1
ATOM 2392 C CA . ALA A 1 304 ? -22.334 13.442 17.092 1.00 95.44 304 ALA A CA 1
ATOM 2393 C C . ALA A 1 304 ? -22.297 12.902 15.645 1.00 95.44 304 ALA A C 1
ATOM 2395 O O . ALA A 1 304 ? -22.339 13.705 14.712 1.00 95.44 304 ALA A O 1
ATOM 2396 N N . PRO A 1 305 ? -22.269 11.573 15.423 1.00 95.62 305 PRO A N 1
ATOM 2397 C CA . PRO A 1 305 ? -22.417 10.499 16.413 1.00 95.62 305 PRO A CA 1
ATOM 2398 C C . PRO A 1 305 ? -21.102 10.002 17.052 1.00 95.62 305 PRO A C 1
ATOM 2400 O O . PRO A 1 305 ? -21.143 9.068 17.850 1.00 95.62 305 PRO A O 1
ATOM 2403 N N . TYR A 1 306 ? -19.948 10.573 16.700 1.00 96.50 306 TYR A N 1
ATOM 2404 C CA . TYR A 1 306 ? -18.614 10.087 17.091 1.00 96.50 306 TYR A CA 1
ATOM 2405 C C . TYR A 1 306 ? -18.278 10.281 18.576 1.00 96.50 306 TYR A C 1
ATOM 2407 O O . TYR A 1 306 ? -17.413 9.593 19.113 1.00 96.50 306 TYR A O 1
ATOM 2415 N N . ASN A 1 307 ? -18.978 11.194 19.248 1.00 94.56 307 ASN A N 1
ATOM 2416 C CA . ASN A 1 307 ? -18.815 11.504 20.669 1.00 94.56 307 ASN A CA 1
ATOM 2417 C C . ASN A 1 307 ? -19.406 10.468 21.643 1.00 94.56 307 ASN A C 1
ATOM 2419 O O . ASN A 1 307 ? -19.352 10.685 22.853 1.00 94.56 307 ASN A O 1
ATOM 2423 N N . ASP A 1 308 ? -19.983 9.375 21.143 1.00 94.44 308 ASP A N 1
ATOM 2424 C CA . ASP A 1 308 ? -20.579 8.315 21.954 1.00 94.44 308 ASP A CA 1
ATOM 2425 C C . ASP A 1 308 ? -20.100 6.938 21.473 1.00 94.44 308 ASP A C 1
ATOM 2427 O O . ASP A 1 308 ? -20.379 6.518 20.347 1.00 94.44 308 ASP A O 1
ATOM 2431 N N . ILE A 1 309 ? -19.402 6.222 22.360 1.00 92.88 309 ILE A N 1
ATOM 2432 C CA . ILE A 1 309 ? -18.892 4.864 22.127 1.00 92.88 309 ILE A CA 1
ATOM 2433 C C . ILE A 1 309 ? -20.010 3.863 21.800 1.00 92.88 309 ILE A C 1
ATOM 2435 O O . ILE A 1 309 ? -19.778 2.885 21.094 1.00 92.88 309 ILE A O 1
ATOM 2439 N N . GLY A 1 310 ? -21.246 4.123 22.243 1.00 95.25 310 GLY A N 1
ATOM 2440 C CA . GLY A 1 310 ? -22.416 3.313 21.903 1.00 95.25 310 GLY A CA 1
ATOM 2441 C C . GLY A 1 310 ? -22.764 3.315 20.410 1.00 95.25 310 GLY A C 1
ATOM 2442 O O . GLY A 1 310 ? -23.506 2.441 19.962 1.00 95.25 310 GLY A O 1
ATOM 2443 N N . ASN A 1 311 ? -22.215 4.256 19.634 1.00 96.81 311 ASN A N 1
ATOM 2444 C CA . ASN A 1 311 ? -22.391 4.328 18.183 1.00 96.81 311 ASN A CA 1
ATOM 2445 C C . ASN A 1 311 ? -21.287 3.612 17.394 1.00 96.81 311 ASN A C 1
ATOM 2447 O O . ASN A 1 311 ? -21.374 3.567 16.164 1.00 96.81 311 ASN A O 1
ATOM 2451 N N . TYR A 1 312 ? -20.255 3.081 18.056 1.00 96.94 312 TYR A N 1
ATOM 2452 C CA . TYR A 1 312 ? -19.168 2.390 17.366 1.00 96.94 312 TYR A CA 1
ATOM 2453 C C . TYR A 1 312 ? -19.673 1.051 16.835 1.00 96.94 312 TYR A C 1
ATOM 2455 O O . TYR A 1 312 ? -20.447 0.342 17.484 1.00 96.94 312 TYR A O 1
ATOM 2463 N N . LYS A 1 313 ? -19.224 0.681 15.639 1.00 97.62 313 LYS A N 1
ATOM 2464 C CA . LYS A 1 313 ? -19.652 -0.545 14.961 1.00 97.62 313 LYS A CA 1
ATOM 2465 C C . LYS A 1 313 ? -18.470 -1.480 14.809 1.00 97.62 313 LYS A C 1
ATOM 2467 O O . LYS A 1 313 ? -17.832 -1.527 13.761 1.00 97.62 313 LYS A O 1
ATOM 2472 N N . ILE A 1 314 ? -18.185 -2.221 15.869 1.00 96.81 314 ILE A N 1
ATOM 2473 C CA . ILE A 1 314 ? -17.065 -3.158 15.894 1.00 96.81 314 ILE A CA 1
ATOM 2474 C C . ILE A 1 314 ? -17.596 -4.585 15.791 1.00 96.81 314 ILE A C 1
ATOM 2476 O O . ILE A 1 314 ? -18.399 -5.028 16.613 1.00 96.81 314 ILE A O 1
ATOM 2480 N N . TYR A 1 315 ? -17.144 -5.313 14.772 1.00 96.81 315 TYR A N 1
ATOM 2481 C CA . TYR A 1 315 ? -17.495 -6.709 14.549 1.00 96.81 315 TYR A CA 1
ATOM 2482 C C . TYR A 1 315 ? -16.241 -7.565 14.380 1.00 96.81 315 TYR A C 1
ATOM 2484 O O . TYR A 1 315 ? -15.461 -7.388 13.444 1.00 96.81 315 TYR A O 1
ATOM 2492 N N . VAL A 1 316 ? -16.073 -8.536 15.278 1.00 94.94 316 VAL A N 1
ATOM 2493 C CA . VAL A 1 316 ? -14.941 -9.468 15.282 1.00 94.94 316 VAL A CA 1
ATOM 2494 C C . VAL A 1 316 ? -15.486 -10.890 15.263 1.00 94.94 316 VAL A C 1
ATOM 2496 O O . VAL A 1 316 ? -16.247 -11.278 16.149 1.00 94.94 316 VAL A O 1
ATOM 2499 N N . SER A 1 317 ? -15.145 -11.676 14.239 1.00 95.69 317 SER A N 1
ATOM 2500 C CA . SER A 1 317 ? -15.682 -13.036 14.094 1.00 95.69 317 SER A CA 1
ATOM 2501 C C . SER A 1 317 ? -14.804 -13.946 13.238 1.00 95.69 317 SER A C 1
ATOM 2503 O O . SER A 1 317 ? -14.184 -13.499 12.282 1.00 95.69 317 SER A O 1
ATOM 2505 N N . ASN A 1 318 ? -14.791 -15.247 13.538 1.00 95.88 318 ASN A N 1
ATOM 2506 C CA . ASN A 1 318 ? -14.115 -16.282 12.740 1.00 95.88 318 ASN A CA 1
ATOM 2507 C C . ASN A 1 318 ? -12.615 -16.033 12.496 1.00 95.88 318 ASN A C 1
ATOM 2509 O O . ASN A 1 318 ? -12.086 -16.408 11.454 1.00 95.88 318 ASN A O 1
ATOM 2513 N N . ASN A 1 319 ? -11.927 -15.401 13.443 1.00 94.94 319 ASN A N 1
ATOM 2514 C CA . ASN A 1 319 ? -10.475 -15.277 13.401 1.00 94.94 319 ASN A CA 1
ATOM 2515 C C . ASN A 1 319 ? -9.840 -16.483 14.105 1.00 94.94 319 ASN A C 1
ATOM 2517 O O . ASN A 1 319 ? -10.282 -16.857 15.192 1.00 94.94 319 ASN A O 1
ATOM 2521 N N . LEU A 1 320 ? -8.817 -17.086 13.497 1.00 94.56 320 LEU A N 1
ATOM 2522 C CA . LEU A 1 320 ? -8.045 -18.175 14.090 1.00 94.56 320 LEU A CA 1
ATOM 2523 C C . LEU A 1 320 ? -6.645 -17.676 14.434 1.00 94.56 320 LEU A C 1
ATOM 2525 O O . LEU A 1 320 ? -5.934 -17.200 13.556 1.00 94.56 320 LEU A O 1
ATOM 2529 N N . TYR A 1 321 ? -6.249 -17.839 15.691 1.00 89.94 321 TYR A N 1
ATOM 2530 C CA . TYR A 1 321 ? -4.887 -17.598 16.151 1.00 89.94 321 TYR A CA 1
ATOM 2531 C C . TYR A 1 321 ? -4.250 -18.921 16.564 1.00 89.94 321 TYR A C 1
ATOM 2533 O O . TYR A 1 321 ? -4.844 -19.691 17.322 1.00 89.94 321 TYR A O 1
ATOM 2541 N N . TYR A 1 322 ? -3.055 -19.191 16.051 1.00 89.38 322 TYR A N 1
ATOM 2542 C CA . TYR A 1 322 ? -2.290 -20.388 16.360 1.00 89.38 322 TYR A CA 1
ATOM 2543 C C . TYR A 1 322 ? -0.808 -20.048 16.509 1.00 89.38 322 TYR A C 1
ATOM 2545 O O . TYR A 1 322 ? -0.185 -19.569 15.566 1.00 89.38 322 TYR A O 1
ATOM 2553 N N . ASN A 1 323 ? -0.231 -20.382 17.660 1.00 83.56 323 ASN A N 1
ATOM 2554 C CA . ASN A 1 323 ? 1.215 -20.409 17.846 1.00 83.56 323 ASN A CA 1
ATOM 2555 C C . ASN A 1 323 ? 1.678 -21.850 17.983 1.00 83.56 323 ASN A C 1
ATOM 2557 O O . ASN A 1 323 ? 1.021 -22.671 18.626 1.00 83.56 323 ASN A O 1
ATOM 2561 N N . GLN A 1 324 ? 2.810 -22.151 17.360 1.00 82.44 324 GLN A N 1
ATOM 2562 C CA . GLN A 1 324 ? 3.443 -23.447 17.477 1.00 82.44 324 GLN A CA 1
ATOM 2563 C C . GLN A 1 324 ? 4.154 -23.561 18.842 1.00 82.44 324 GLN A C 1
ATOM 2565 O O . GLN A 1 324 ? 5.140 -22.853 19.049 1.00 82.44 324 GLN A O 1
ATOM 2570 N N . PRO A 1 325 ? 3.742 -24.488 19.733 1.00 80.25 325 PRO A N 1
ATOM 2571 C CA . PRO A 1 325 ? 4.283 -24.564 21.094 1.00 80.25 325 PRO A CA 1
ATOM 2572 C C . PRO A 1 325 ? 5.789 -24.837 21.165 1.00 80.25 325 PRO A C 1
ATOM 2574 O O . PRO A 1 325 ? 6.455 -24.436 22.114 1.00 80.25 325 PRO A O 1
ATOM 2577 N N . GLU A 1 326 ? 6.366 -25.513 20.165 1.00 79.00 326 GLU A N 1
ATOM 2578 C CA . GLU A 1 326 ? 7.817 -25.739 20.117 1.00 79.00 326 GLU A CA 1
ATOM 2579 C C . GLU A 1 326 ? 8.622 -24.447 19.908 1.00 79.00 326 GLU A C 1
ATOM 2581 O O . GLU A 1 326 ? 9.829 -24.437 20.157 1.00 79.00 326 GLU A O 1
ATOM 2586 N N . LEU A 1 327 ? 7.975 -23.373 19.447 1.00 69.69 327 LEU A N 1
ATOM 2587 C CA . LEU A 1 327 ? 8.597 -22.068 19.257 1.00 69.69 327 LEU A CA 1
ATOM 2588 C C . LEU A 1 327 ? 8.443 -21.159 20.484 1.00 69.69 327 LEU A C 1
ATOM 2590 O O . LEU A 1 327 ? 9.205 -20.204 20.603 1.00 69.69 327 LEU A O 1
ATOM 2594 N N . ASP A 1 328 ? 7.558 -21.483 21.434 1.00 65.56 328 ASP A N 1
ATOM 2595 C CA . ASP A 1 328 ? 7.353 -20.674 22.643 1.00 65.56 328 ASP A CA 1
ATOM 2596 C C . ASP A 1 328 ? 8.668 -20.429 23.414 1.00 65.56 328 ASP A C 1
ATOM 2598 O O . ASP A 1 328 ? 8.964 -19.269 23.694 1.00 65.56 328 ASP A O 1
ATOM 2602 N N . PRO A 1 329 ? 9.547 -21.429 23.667 1.00 60.66 329 PRO A N 1
ATOM 2603 C CA . PRO A 1 329 ? 10.822 -21.185 24.349 1.00 60.66 329 PRO A CA 1
ATOM 2604 C C . PRO A 1 329 ? 11.790 -20.284 23.570 1.00 60.66 329 PRO A C 1
ATOM 2606 O O . PRO A 1 329 ? 12.656 -19.661 24.175 1.00 60.66 329 PRO A O 1
ATOM 2609 N N . TYR A 1 330 ? 11.676 -20.231 22.237 1.00 55.72 330 TYR A N 1
ATOM 2610 C CA . TYR A 1 330 ? 12.479 -19.335 21.396 1.00 55.72 330 TYR A CA 1
ATOM 2611 C C . TYR A 1 330 ? 11.988 -17.885 21.463 1.00 55.72 330 TYR A C 1
ATOM 2613 O O . TYR A 1 330 ? 12.761 -16.969 21.188 1.00 55.72 330 TYR A O 1
ATOM 2621 N N . TYR A 1 331 ? 10.719 -17.688 21.814 1.00 55.69 331 TYR A N 1
ATOM 2622 C CA . TYR A 1 331 ? 10.033 -16.398 21.829 1.00 55.69 331 TYR A CA 1
ATOM 2623 C C . TYR A 1 331 ? 9.906 -15.801 23.234 1.00 55.69 331 TYR A C 1
ATOM 2625 O O . TYR A 1 331 ? 9.790 -14.588 23.370 1.00 55.69 331 TYR A O 1
ATOM 2633 N N . THR A 1 332 ? 9.994 -16.622 24.284 1.00 46.38 332 THR A N 1
ATOM 2634 C CA . THR A 1 332 ? 9.908 -16.170 25.682 1.00 46.38 332 THR A CA 1
ATOM 2635 C C . THR A 1 332 ? 11.236 -15.760 26.316 1.00 46.38 332 THR A C 1
ATOM 2637 O O . THR A 1 332 ? 11.194 -15.361 27.473 1.00 46.38 332 THR A O 1
ATOM 2640 N N . GLY A 1 333 ? 12.365 -15.873 25.597 1.00 42.28 333 GLY A N 1
ATOM 2641 C CA . GLY A 1 333 ? 13.686 -15.343 25.987 1.00 42.28 333 GLY A CA 1
ATOM 2642 C C . GLY A 1 333 ? 14.120 -15.593 27.427 1.00 42.28 333 GLY A C 1
ATOM 2643 O O . GLY A 1 333 ? 13.857 -14.708 28.267 1.00 42.28 333 GLY A O 1
#

pLDDT: mean 89.29, std 13.72, range [39.41, 98.94]

Radius of gyration: 21.78 Å; chains: 1; bounding box: 67×49×63 Å

Foldseek 3Di:
DVVVVVVVVVVVVVVVPPPQAEDEQEADPVCAQVQLVVQQPCADPVQHHPDQEHEYEYEAPHEHEHAEANEHARQPHEHHYEYDPDHHAYEYAYEYDPNATYAAREDNAAYAYYRHEYEQAHPVRDGHPPDQENYEYADEQYEYHYYLYEYEDRAFEHYEDQRHQYNYEYAHYQYEYEHQHDPVDQQGREPYAHQHEYAEAHDEQYEHYQGRAHAHHPLYAYAEYEQYQYEYENHQQAPHPDAHYQAYAHYQYEAENHNLQPDDQVVLVVPPVSDGPHHYHHDQDFLRGHYHPQQDPDNGAGDPPNRDPVNGHDHHYNYDHDYDPVSNVVRVD